Protein AF-S7VTC0-F1 (afdb_monomer_lite)

Sequence (315 aa):
MTTTRKYYESLIDAFIRINKSNVNEPKEYFEAKLEISNLINRILKFDLFPLTFSNDFFDLLESESIKDFDNQKIKLINELHFELIECLWTTRLRFGGELIQYISKIKIALLNLNIKELELFEKNKTEPTHNYFPEVYNFKNNKDKTQRIKEIRAFSKTGPKKEKLIIKKKDYTKLENKIVTDISNYRSYIMEHYPSLSDNFSFCNKKVLAYITEAMSSDIFEFRIHSYMTTNGDNSVKLDHQFYDFYPSYFHNLEEIIDKFAGAHITSLKKEDFSFRNPFSINNIHRELIEIFIQNSSGNGIEEFTTFLLKCKGY

Structure (mmCIF, N/CA/C/O backbone):
data_AF-S7VTC0-F1
#
_entry.id   AF-S7VTC0-F1
#
loop_
_atom_site.group_PDB
_atom_site.id
_atom_site.type_symbol
_atom_site.label_atom_id
_atom_site.label_alt_id
_atom_site.label_comp_id
_atom_site.label_asym_id
_atom_site.label_entity_id
_atom_site.label_seq_id
_atom_site.pdbx_PDB_ins_code
_atom_site.Cartn_x
_atom_site.Cartn_y
_atom_site.Cartn_z
_atom_site.occupancy
_atom_site.B_iso_or_equiv
_atom_site.auth_seq_id
_atom_site.auth_comp_id
_atom_site.auth_asym_id
_atom_site.auth_atom_id
_atom_site.pdbx_PDB_model_num
ATOM 1 N N . MET A 1 1 ? 7.220 11.500 5.732 1.00 70.94 1 MET A N 1
ATOM 2 C CA . MET A 1 1 ? 6.258 10.408 5.996 1.00 70.94 1 MET A CA 1
ATOM 3 C C . MET A 1 1 ? 5.800 9.897 4.644 1.00 70.94 1 MET A C 1
ATOM 5 O O . MET A 1 1 ? 5.555 10.735 3.786 1.00 70.94 1 MET A O 1
ATOM 9 N N . THR A 1 2 ? 5.767 8.583 4.413 1.00 83.50 2 THR A N 1
ATOM 10 C CA . THR A 1 2 ? 5.313 8.027 3.124 1.00 83.50 2 THR A CA 1
ATOM 11 C C . THR A 1 2 ? 3.819 8.275 2.921 1.00 83.50 2 THR A C 1
ATOM 13 O O . THR A 1 2 ? 3.070 8.419 3.893 1.00 83.50 2 THR A O 1
ATOM 16 N N . THR A 1 3 ? 3.382 8.325 1.663 1.00 89.38 3 THR A N 1
ATOM 17 C CA . THR A 1 3 ? 1.971 8.518 1.299 1.00 89.38 3 THR A CA 1
ATOM 18 C C . THR A 1 3 ? 1.097 7.421 1.902 1.00 89.38 3 THR A C 1
ATOM 20 O O . THR A 1 3 ? 0.139 7.723 2.607 1.00 89.38 3 THR A O 1
ATOM 23 N N . THR A 1 4 ? 1.481 6.154 1.747 1.00 88.94 4 THR A N 1
ATOM 24 C CA . THR A 1 4 ? 0.798 5.005 2.364 1.00 88.94 4 THR A CA 1
ATOM 25 C C . THR A 1 4 ? 0.662 5.166 3.880 1.00 88.94 4 THR A C 1
ATOM 27 O O . THR A 1 4 ? -0.426 4.960 4.412 1.00 88.94 4 THR A O 1
ATOM 30 N N . ARG A 1 5 ? 1.720 5.613 4.584 1.00 89.25 5 ARG A N 1
ATOM 31 C CA . ARG A 1 5 ? 1.685 5.799 6.053 1.00 89.25 5 ARG A CA 1
ATOM 32 C C . ARG A 1 5 ? 0.703 6.872 6.448 1.00 89.25 5 ARG A C 1
ATOM 34 O O . ARG A 1 5 ? -0.105 6.646 7.338 1.00 89.25 5 ARG A O 1
ATOM 41 N N . LYS A 1 6 ? 0.741 8.001 5.742 1.00 92.69 6 LYS A N 1
ATOM 42 C CA . LYS A 1 6 ? -0.193 9.104 5.947 1.00 92.69 6 LYS A CA 1
ATOM 43 C C . LYS A 1 6 ? -1.642 8.615 5.871 1.00 92.69 6 LYS A C 1
ATOM 45 O O . LYS A 1 6 ? -2.395 8.830 6.811 1.00 92.69 6 LYS A O 1
ATOM 50 N N . TYR A 1 7 ? -2.015 7.948 4.779 1.00 94.50 7 TYR A N 1
ATOM 51 C CA . TYR A 1 7 ? -3.392 7.490 4.569 1.00 94.50 7 TYR A CA 1
ATOM 52 C C . TYR A 1 7 ? -3.829 6.434 5.579 1.00 94.50 7 TYR A C 1
ATOM 54 O O . TYR A 1 7 ? -4.932 6.513 6.113 1.00 94.50 7 TYR A O 1
ATOM 62 N N . TYR A 1 8 ? -2.955 5.477 5.875 1.00 94.12 8 TYR A N 1
ATOM 63 C CA . TYR A 1 8 ? -3.236 4.435 6.852 1.00 94.12 8 TYR A CA 1
ATOM 64 C C . TYR A 1 8 ? -3.408 4.999 8.272 1.00 94.12 8 TYR A C 1
ATOM 66 O O . TYR A 1 8 ? -4.357 4.651 8.973 1.00 94.12 8 TYR A O 1
ATOM 74 N N . GLU A 1 9 ? -2.543 5.928 8.691 1.00 94.69 9 GLU A N 1
ATOM 75 C CA . GLU A 1 9 ? -2.672 6.598 9.988 1.00 94.69 9 GLU A CA 1
ATOM 76 C C . GLU A 1 9 ? -3.951 7.433 10.081 1.00 94.69 9 GLU A C 1
ATOM 78 O O . GLU A 1 9 ? -4.638 7.355 11.101 1.00 94.69 9 GLU A O 1
ATOM 83 N N . SER A 1 10 ? -4.318 8.150 9.014 1.00 96.75 10 SER A N 1
ATOM 84 C CA . SER A 1 10 ? -5.582 8.892 8.950 1.00 96.75 10 SER A CA 1
ATOM 85 C C . SER A 1 10 ? -6.808 7.975 9.030 1.00 96.75 10 SER A C 1
ATOM 87 O O . SER A 1 10 ? -7.749 8.294 9.756 1.00 96.75 10 SER A O 1
ATOM 89 N N . LEU A 1 11 ? -6.790 6.806 8.374 1.00 96.69 11 LEU A N 1
ATOM 90 C CA . LEU A 1 11 ? -7.863 5.813 8.515 1.00 96.69 11 LEU A CA 1
ATOM 91 C C . LEU A 1 11 ? -7.987 5.316 9.959 1.00 96.69 11 LEU A C 1
ATOM 93 O O . LEU A 1 11 ? -9.099 5.232 10.479 1.00 96.69 11 LEU A O 1
ATOM 97 N N . ILE A 1 12 ? -6.868 5.037 10.638 1.00 96.62 12 ILE A N 1
ATOM 98 C CA . ILE A 1 12 ? -6.896 4.650 12.056 1.00 96.62 12 ILE A CA 1
ATOM 99 C C . ILE A 1 12 ? -7.466 5.781 12.923 1.00 96.62 12 ILE A C 1
ATOM 101 O O . ILE A 1 12 ? -8.231 5.519 13.852 1.00 96.62 12 ILE A O 1
ATOM 105 N N . ASP A 1 13 ? -7.101 7.033 12.661 1.00 97.12 13 ASP A N 1
ATOM 106 C CA . ASP A 1 13 ? -7.582 8.167 13.451 1.00 97.12 13 ASP A CA 1
ATOM 107 C C . ASP A 1 13 ? -9.091 8.400 13.258 1.00 97.12 13 ASP A C 1
ATOM 109 O O . ASP A 1 13 ? -9.810 8.673 14.225 1.00 97.12 13 ASP A O 1
ATOM 113 N N . ALA A 1 14 ? -9.608 8.225 12.040 1.00 96.88 14 ALA A N 1
ATOM 114 C CA . ALA A 1 14 ? -11.046 8.229 11.780 1.00 96.88 14 ALA A CA 1
ATOM 115 C C . ALA A 1 14 ? -11.760 7.024 12.421 1.00 96.88 14 ALA A C 1
ATOM 117 O O . ALA A 1 14 ? -12.794 7.193 13.070 1.00 96.88 14 ALA A O 1
ATOM 118 N N . PHE A 1 15 ? -11.162 5.831 12.362 1.00 97.44 15 PHE A N 1
ATOM 119 C CA . PHE A 1 15 ? -11.655 4.641 13.057 1.00 97.44 15 PHE A CA 1
ATOM 120 C C . PHE A 1 15 ? -11.764 4.866 14.572 1.00 97.44 15 PHE A C 1
ATOM 122 O O . PHE A 1 15 ? -12.790 4.552 15.177 1.00 97.44 15 PHE A O 1
ATOM 129 N N . ILE A 1 16 ? -10.752 5.472 15.203 1.00 97.19 16 ILE A N 1
ATOM 130 C CA . ILE A 1 16 ? -10.781 5.825 16.631 1.00 97.19 16 ILE A CA 1
ATOM 131 C C . ILE A 1 16 ? -11.959 6.749 16.952 1.00 97.19 16 ILE A C 1
ATOM 133 O O . ILE A 1 16 ? -12.617 6.551 17.977 1.00 97.19 16 ILE A O 1
ATOM 137 N N . ARG A 1 17 ? -12.225 7.751 16.106 1.00 96.25 17 ARG A N 1
ATOM 138 C CA . ARG A 1 17 ? -13.344 8.684 16.298 1.00 96.25 17 ARG A CA 1
ATOM 139 C C . ARG A 1 17 ? -14.695 7.992 16.176 1.00 96.25 17 ARG A C 1
ATOM 141 O O . ARG A 1 17 ? -15.509 8.148 17.083 1.00 96.25 17 ARG A O 1
ATOM 148 N N . ILE A 1 18 ? -14.894 7.135 15.168 1.00 95.88 18 ILE A N 1
ATOM 149 C CA . ILE A 1 18 ? -16.118 6.322 15.072 1.00 95.88 18 ILE A CA 1
ATOM 150 C C . ILE A 1 18 ? -16.309 5.492 16.344 1.00 95.88 18 ILE A C 1
ATOM 152 O O . ILE A 1 18 ? -17.382 5.541 16.938 1.00 95.88 18 ILE A O 1
ATOM 156 N N . ASN A 1 19 ? -15.277 4.791 16.820 1.00 95.75 19 ASN A N 1
ATOM 157 C CA . ASN A 1 19 ? -15.386 3.962 18.026 1.00 95.75 19 ASN A CA 1
ATOM 158 C C . ASN A 1 19 ? -15.787 4.769 19.278 1.00 95.75 19 ASN A C 1
ATOM 160 O O . ASN A 1 19 ? -16.539 4.267 20.113 1.00 95.75 19 ASN A O 1
ATOM 164 N N . LYS A 1 20 ? -15.320 6.018 19.404 1.00 95.06 20 LYS A N 1
ATOM 165 C CA . LYS A 1 20 ? -15.656 6.923 20.519 1.00 95.06 20 LYS A CA 1
ATOM 166 C C . LYS A 1 20 ? -17.008 7.620 20.376 1.00 95.06 20 LYS A C 1
ATOM 168 O O . LYS A 1 20 ? -17.541 8.085 21.381 1.00 95.06 20 LYS A O 1
ATOM 173 N N . SER A 1 21 ? -17.532 7.725 19.157 1.00 93.88 21 SER A N 1
ATOM 174 C CA . SER A 1 21 ? -18.798 8.407 18.898 1.00 93.88 21 SER A CA 1
ATOM 175 C C . SER A 1 21 ? -19.956 7.745 19.647 1.00 93.88 21 SER A C 1
ATOM 177 O O . SER A 1 21 ? -19.941 6.541 19.913 1.00 93.88 21 SER A O 1
ATOM 179 N N . ASN A 1 22 ? -20.961 8.534 20.007 1.00 88.38 22 ASN A N 1
ATOM 180 C CA . ASN A 1 22 ? -22.139 8.062 20.721 1.00 88.38 22 ASN A CA 1
ATOM 181 C C . ASN A 1 22 ? -23.398 8.681 20.104 1.00 88.38 22 ASN A C 1
ATOM 183 O O . ASN A 1 22 ? -23.333 9.748 19.497 1.00 88.38 22 ASN A O 1
ATOM 187 N N . VAL A 1 23 ? -24.544 8.023 20.284 1.00 88.75 23 VAL A N 1
ATOM 188 C CA . VAL A 1 23 ? -25.816 8.443 19.672 1.00 88.75 23 VAL A CA 1
ATOM 189 C C . VAL A 1 23 ? -26.265 9.851 20.090 1.00 88.75 23 VAL A C 1
ATOM 191 O O . VAL A 1 23 ? -26.979 10.511 19.341 1.00 88.75 23 VAL A O 1
ATOM 194 N N . ASN A 1 24 ? -25.831 10.332 21.260 1.00 87.19 24 ASN A N 1
ATOM 195 C CA . ASN A 1 24 ? -26.180 11.666 21.756 1.00 87.19 24 ASN A CA 1
ATOM 196 C C . ASN A 1 24 ? -25.330 12.771 21.103 1.00 87.19 24 ASN A C 1
ATOM 198 O O . ASN A 1 24 ? -25.723 13.934 21.119 1.00 87.19 24 ASN A O 1
ATOM 202 N N . GLU A 1 25 ? -24.193 12.413 20.501 1.00 85.50 25 GLU A N 1
ATOM 203 C CA . GLU A 1 25 ? -23.264 13.315 19.813 1.00 85.50 25 GLU A CA 1
ATOM 204 C C . GLU A 1 25 ? -22.965 12.797 18.389 1.00 85.50 25 GLU A C 1
ATOM 206 O O . GLU A 1 25 ? -21.821 12.469 18.055 1.00 85.50 25 GLU A O 1
ATOM 211 N N . PRO A 1 26 ? -23.980 12.725 17.504 1.00 87.50 26 PRO A N 1
ATOM 212 C CA . PRO A 1 26 ? -23.848 12.082 16.196 1.00 87.50 26 PRO A CA 1
ATOM 213 C C . PRO A 1 26 ? -22.971 12.874 15.215 1.00 87.50 26 PRO A C 1
ATOM 215 O O . PRO A 1 26 ? -22.547 12.335 14.197 1.00 87.50 26 PRO A O 1
ATOM 218 N N . LYS A 1 27 ? -22.675 14.146 15.508 1.00 91.56 27 LYS A N 1
ATOM 219 C CA . LYS A 1 27 ? -21.840 15.002 14.657 1.00 91.56 27 LYS A CA 1
ATOM 220 C C . LYS A 1 27 ? -20.466 14.375 14.392 1.00 91.56 27 LYS A C 1
ATOM 222 O O . LYS A 1 27 ? -20.073 14.258 13.238 1.00 91.56 27 LYS A O 1
ATOM 227 N N . GLU A 1 28 ? -19.788 13.914 15.442 1.00 91.31 28 GLU A N 1
ATOM 228 C CA . GLU A 1 28 ? -18.464 13.283 15.337 1.00 91.31 28 GLU A CA 1
ATOM 229 C C . GLU A 1 28 ? -18.512 12.006 14.480 1.00 91.31 28 GLU A C 1
ATOM 231 O O . GLU A 1 28 ? -17.600 11.729 13.704 1.00 91.31 28 GLU A O 1
ATOM 236 N N . TYR A 1 29 ? -19.602 11.237 14.587 1.00 94.50 29 TYR A N 1
ATOM 237 C CA . TYR A 1 29 ? -19.822 10.036 13.781 1.00 94.50 29 TYR A CA 1
ATOM 238 C C . TYR A 1 29 ? -19.920 10.373 12.288 1.00 94.50 29 TYR A C 1
ATOM 240 O O . TYR A 1 29 ? -19.230 9.758 11.476 1.00 94.50 29 TYR A O 1
ATOM 248 N N . PHE A 1 30 ? -20.723 11.375 11.920 1.00 94.88 30 PHE A N 1
ATOM 249 C CA . PHE A 1 30 ? -20.873 11.790 10.523 1.00 94.88 30 PHE A CA 1
ATOM 250 C C . PHE A 1 30 ? -19.611 12.441 9.951 1.00 94.88 30 PHE A C 1
ATOM 252 O O . PHE A 1 30 ? -19.239 12.146 8.816 1.00 94.88 30 PHE A O 1
ATOM 259 N N . GLU A 1 31 ? -18.911 13.270 10.730 1.00 95.12 31 GLU A N 1
ATOM 260 C CA . GLU A 1 31 ? -17.634 13.860 10.309 1.00 95.12 31 GLU A CA 1
ATOM 261 C C . GLU A 1 31 ? -16.576 12.776 10.058 1.00 95.12 31 GLU A C 1
ATOM 263 O O . GLU A 1 31 ? -15.898 12.798 9.029 1.00 95.12 31 GLU A O 1
ATOM 268 N N . ALA A 1 32 ? -16.481 11.777 10.942 1.00 95.69 32 ALA A N 1
ATOM 269 C CA . ALA A 1 32 ? -15.572 10.652 10.751 1.00 95.69 32 ALA A CA 1
ATOM 270 C C . ALA A 1 32 ? -15.949 9.796 9.528 1.00 95.69 32 ALA A C 1
ATOM 272 O O . ALA A 1 32 ? -15.057 9.391 8.781 1.00 95.69 32 ALA A O 1
ATOM 273 N N . LYS A 1 33 ? -17.245 9.558 9.273 1.00 96.62 33 LYS A N 1
ATOM 274 C CA . LYS A 1 33 ? -17.720 8.853 8.066 1.00 96.62 33 LYS A CA 1
ATOM 275 C C . LYS A 1 33 ? -17.336 9.576 6.780 1.00 96.62 33 LYS A C 1
ATOM 277 O O . LYS A 1 33 ? -16.807 8.949 5.864 1.00 96.62 33 LYS A O 1
ATOM 282 N N . LEU A 1 34 ? -17.558 10.890 6.724 1.00 95.62 34 LEU A N 1
ATOM 283 C CA . LEU A 1 34 ? -17.183 11.707 5.571 1.00 95.62 34 LEU A CA 1
ATOM 284 C C . LEU A 1 34 ? -15.673 11.645 5.321 1.00 95.62 34 LEU A C 1
ATOM 286 O O . LEU A 1 34 ? -15.227 11.518 4.181 1.00 95.62 34 LEU A O 1
ATOM 290 N N . GLU A 1 35 ? -14.871 11.706 6.383 1.00 97.00 35 GLU A N 1
ATOM 291 C CA . GLU A 1 35 ? -13.424 11.584 6.257 1.00 97.00 3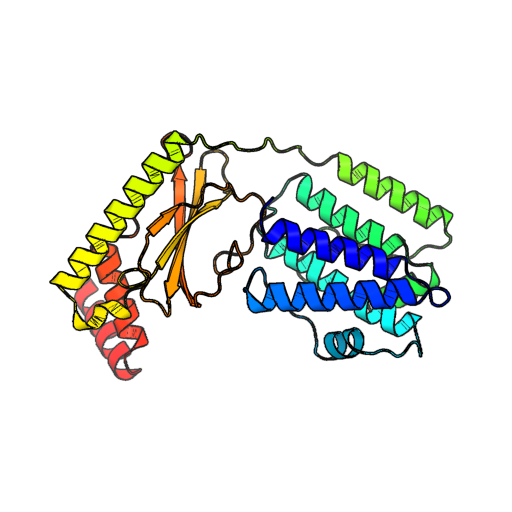5 GLU A CA 1
ATOM 292 C C . GLU A 1 35 ? -12.998 10.202 5.751 1.00 97.00 35 GLU A C 1
ATOM 294 O O . GLU A 1 35 ? -12.175 10.123 4.842 1.00 97.00 35 GLU A O 1
ATOM 299 N N . ILE A 1 36 ? -13.593 9.125 6.270 1.00 97.38 36 ILE A N 1
ATOM 300 C CA . ILE A 1 36 ? -13.342 7.757 5.794 1.00 97.38 36 ILE A CA 1
ATOM 301 C C . ILE A 1 36 ? -13.691 7.627 4.313 1.00 97.38 36 ILE A C 1
ATOM 303 O O . ILE A 1 36 ? -12.882 7.094 3.558 1.00 97.38 36 ILE A O 1
ATOM 307 N N . SER A 1 37 ? -14.829 8.175 3.878 1.00 96.81 37 SER A N 1
ATOM 308 C CA . SER A 1 37 ? -15.224 8.191 2.463 1.00 96.81 37 SER A CA 1
ATOM 309 C C . SER A 1 37 ? -14.166 8.866 1.597 1.00 96.81 37 SER A C 1
ATOM 311 O O . SER A 1 37 ? -13.660 8.282 0.638 1.00 96.81 37 SER A O 1
ATOM 313 N N . ASN A 1 38 ? -13.735 10.064 1.990 1.00 96.50 38 ASN A N 1
ATOM 314 C CA . ASN A 1 38 ? -12.708 10.807 1.267 1.00 96.50 38 ASN A CA 1
ATOM 315 C C . ASN A 1 38 ? -11.360 10.070 1.231 1.00 96.50 38 ASN A C 1
ATOM 317 O O . ASN A 1 38 ? -10.687 10.072 0.197 1.00 96.50 38 ASN A O 1
ATOM 321 N N . LEU A 1 39 ? -10.958 9.441 2.338 1.00 97.38 39 LEU A N 1
ATOM 322 C CA . LEU A 1 39 ? -9.717 8.671 2.423 1.00 97.38 39 LEU A CA 1
ATOM 323 C C . LEU A 1 39 ? -9.771 7.434 1.524 1.00 97.38 39 LEU A C 1
ATOM 325 O O . LEU A 1 39 ? -8.876 7.264 0.699 1.00 97.38 39 LEU A O 1
ATOM 329 N N . ILE A 1 40 ? -10.820 6.613 1.635 1.00 96.69 40 ILE A N 1
ATOM 330 C CA . ILE A 1 40 ? -10.996 5.390 0.838 1.00 96.69 40 ILE A CA 1
ATOM 331 C C . ILE A 1 40 ? -11.041 5.728 -0.650 1.00 96.69 40 ILE A C 1
ATOM 333 O O . ILE A 1 40 ? -10.304 5.131 -1.431 1.00 96.69 40 ILE A O 1
ATOM 337 N N . ASN A 1 41 ? -11.809 6.748 -1.041 1.00 95.38 41 ASN A N 1
ATOM 338 C CA . ASN A 1 41 ? -11.893 7.179 -2.434 1.00 95.38 41 ASN A CA 1
ATOM 339 C C . ASN A 1 41 ? -10.526 7.576 -2.998 1.00 95.38 41 ASN A C 1
ATOM 341 O O . ASN A 1 41 ? -10.212 7.250 -4.141 1.00 95.38 41 ASN A O 1
ATOM 345 N N . ARG A 1 42 ? -9.680 8.251 -2.209 1.00 96.25 42 ARG A N 1
ATOM 346 C CA . ARG A 1 42 ? -8.315 8.589 -2.640 1.00 96.25 42 ARG A CA 1
ATOM 347 C C . ARG A 1 42 ? -7.405 7.365 -2.691 1.00 96.25 42 ARG A C 1
ATOM 349 O O . ARG A 1 42 ? -6.660 7.236 -3.658 1.00 96.25 42 ARG A O 1
ATOM 356 N N . ILE A 1 43 ? -7.479 6.470 -1.705 1.00 94.94 43 ILE A N 1
ATOM 357 C CA . ILE A 1 43 ? -6.689 5.229 -1.680 1.00 94.94 43 ILE A CA 1
ATOM 358 C C . ILE A 1 43 ? -6.995 4.370 -2.907 1.00 94.94 43 ILE A C 1
ATOM 360 O O . ILE A 1 43 ? -6.062 3.958 -3.591 1.00 94.94 43 ILE A O 1
ATOM 364 N N . LEU A 1 44 ? -8.279 4.168 -3.216 1.00 93.31 44 LEU A N 1
ATOM 365 C CA . LEU A 1 44 ? -8.729 3.394 -4.372 1.00 93.31 44 LEU A CA 1
ATOM 366 C C . LEU A 1 44 ? -8.376 4.085 -5.691 1.00 93.31 44 LEU A C 1
ATOM 368 O O . LEU A 1 44 ? -7.846 3.448 -6.597 1.00 93.31 44 LEU A O 1
ATOM 372 N N . LYS A 1 45 ? -8.611 5.401 -5.797 1.00 93.56 45 LYS A N 1
ATOM 373 C CA . LYS A 1 45 ? -8.309 6.175 -7.011 1.00 93.56 45 LYS A CA 1
ATOM 374 C C . LYS A 1 45 ? -6.840 6.082 -7.419 1.00 93.56 45 LYS A C 1
ATOM 376 O O . LYS A 1 45 ? -6.547 6.050 -8.611 1.00 93.56 45 LYS A O 1
ATOM 381 N N . PHE A 1 46 ? -5.936 6.108 -6.445 1.00 93.62 46 PHE A N 1
ATOM 382 C CA . PHE A 1 46 ? -4.496 6.091 -6.685 1.00 93.62 46 PHE A CA 1
ATOM 383 C C . PHE A 1 46 ? -3.861 4.716 -6.472 1.00 93.62 46 PHE A C 1
ATOM 385 O O . PHE A 1 46 ? -2.641 4.623 -6.547 1.00 93.62 46 PHE A O 1
ATOM 392 N N . ASP A 1 47 ? -4.652 3.671 -6.215 1.00 91.38 47 ASP A N 1
ATOM 393 C CA . ASP A 1 47 ? -4.175 2.313 -5.930 1.00 91.38 47 ASP A CA 1
ATOM 394 C C . ASP A 1 47 ? -3.024 2.287 -4.903 1.00 91.38 47 ASP A C 1
ATOM 396 O O . ASP A 1 47 ? -1.931 1.781 -5.159 1.00 91.38 47 ASP A O 1
ATOM 400 N N . LEU A 1 48 ? -3.233 2.928 -3.745 1.00 91.06 48 LEU A N 1
ATOM 401 C CA . LEU A 1 48 ? -2.179 3.091 -2.731 1.00 91.06 48 LEU A CA 1
ATOM 402 C C . LEU A 1 48 ? -1.977 1.845 -1.863 1.00 91.06 48 LEU A C 1
ATOM 404 O O . LEU A 1 48 ? -0.891 1.659 -1.321 1.00 91.06 48 LEU A O 1
ATOM 408 N N . PHE A 1 49 ? -3.027 1.051 -1.655 1.00 89.94 49 PHE A N 1
ATOM 409 C CA . PHE A 1 49 ? -3.023 -0.261 -1.001 1.00 89.94 49 PHE A CA 1
ATOM 410 C C . PHE A 1 49 ? -4.401 -0.916 -1.186 1.00 89.94 49 PHE A C 1
ATOM 412 O O . PHE A 1 49 ? -5.386 -0.198 -1.382 1.00 89.94 49 PHE A O 1
ATOM 419 N N . PRO A 1 50 ? -4.486 -2.258 -1.143 1.00 88.38 50 PRO A N 1
ATOM 420 C CA . PRO A 1 50 ? -5.734 -2.954 -1.416 1.00 88.38 50 PRO A CA 1
ATOM 421 C C . PRO A 1 50 ? -6.738 -2.728 -0.283 1.00 88.38 50 PRO A C 1
ATOM 423 O O . PRO A 1 50 ? -6.368 -2.730 0.891 1.00 88.38 50 PRO A O 1
ATOM 426 N N . LEU A 1 51 ? -8.000 -2.545 -0.669 1.00 91.38 51 LEU A N 1
ATOM 427 C CA . LEU A 1 51 ? -9.155 -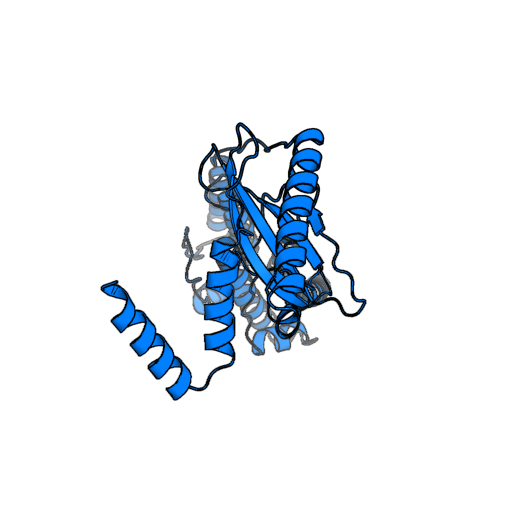2.436 0.217 1.00 91.38 51 LEU A CA 1
ATOM 428 C C . LEU A 1 51 ? -10.309 -3.242 -0.387 1.00 91.38 51 LEU A C 1
ATOM 430 O O . LEU A 1 51 ? -10.554 -3.141 -1.591 1.00 91.38 51 LEU A O 1
ATOM 434 N N . THR A 1 52 ? -11.011 -4.023 0.431 1.00 90.88 52 THR A N 1
ATOM 435 C CA . THR A 1 52 ? -12.058 -4.968 -0.008 1.00 90.88 52 THR A CA 1
ATOM 436 C C . THR A 1 52 ? -13.401 -4.783 0.710 1.00 90.88 52 THR A C 1
ATOM 438 O O . THR A 1 52 ? -14.090 -5.752 1.023 1.00 90.88 52 THR A O 1
ATOM 441 N N . PHE A 1 53 ? -13.803 -3.527 0.924 1.00 93.62 53 PHE A N 1
ATOM 442 C CA . PHE A 1 53 ? -15.096 -3.175 1.522 1.00 93.62 53 PHE A CA 1
ATOM 443 C C . PHE A 1 53 ? -16.296 -3.691 0.717 1.00 93.62 53 PHE A C 1
ATOM 445 O O . PHE A 1 53 ? -16.275 -3.716 -0.518 1.00 93.62 53 PHE A O 1
ATOM 452 N N . SER A 1 54 ? -17.367 -4.051 1.424 1.00 94.25 54 SER A N 1
ATOM 453 C CA . SER A 1 54 ? -18.636 -4.457 0.819 1.00 94.25 54 SER A CA 1
ATOM 454 C C . SER A 1 54 ? -19.438 -3.259 0.282 1.00 94.25 54 SER A C 1
ATOM 456 O O . SER A 1 54 ? -19.203 -2.111 0.656 1.00 94.25 54 SER A O 1
ATOM 458 N N . ASN A 1 55 ? -20.438 -3.507 -0.571 1.00 93.94 55 ASN A N 1
ATOM 459 C CA . ASN A 1 55 ? -21.368 -2.446 -0.989 1.00 93.94 55 ASN A CA 1
ATOM 460 C C . ASN A 1 55 ? -22.166 -1.893 0.205 1.00 93.94 55 ASN A C 1
ATOM 462 O O . ASN A 1 55 ? -22.322 -0.681 0.324 1.00 93.94 55 ASN A O 1
ATOM 466 N N . ASP A 1 56 ? -22.581 -2.766 1.130 1.00 93.31 56 ASP A N 1
ATOM 467 C CA . ASP A 1 56 ? -23.295 -2.378 2.352 1.00 93.31 56 ASP A CA 1
ATOM 468 C C . ASP A 1 56 ? -22.473 -1.394 3.202 1.00 93.31 56 ASP A C 1
ATOM 470 O O . ASP A 1 56 ? -23.033 -0.513 3.858 1.00 93.31 56 ASP A O 1
ATOM 474 N N . PHE A 1 57 ? -21.141 -1.514 3.192 1.00 95.19 57 PHE A N 1
ATOM 475 C CA . PHE A 1 57 ? -20.256 -0.563 3.856 1.00 95.19 57 PHE A CA 1
ATOM 476 C C . PHE A 1 57 ? -20.349 0.833 3.245 1.00 95.19 57 PHE A C 1
ATOM 478 O O . PHE A 1 57 ? -20.486 1.807 3.987 1.00 95.19 57 PHE A O 1
ATOM 485 N N . PHE A 1 58 ? -20.298 0.940 1.916 1.00 95.12 58 PHE A N 1
ATOM 486 C CA . PHE A 1 58 ? -20.421 2.224 1.223 1.00 95.12 58 PHE A CA 1
ATOM 487 C C . PHE A 1 58 ? -21.804 2.847 1.444 1.00 95.12 58 PHE A C 1
ATOM 489 O O . PHE A 1 58 ? -21.884 4.024 1.799 1.00 95.12 58 PHE A O 1
ATOM 496 N N . ASP A 1 59 ? -22.871 2.048 1.382 1.00 94.44 59 ASP A N 1
ATOM 497 C CA . ASP A 1 59 ? -24.234 2.504 1.677 1.00 94.44 59 ASP A CA 1
ATOM 498 C C . ASP A 1 59 ? -24.346 3.055 3.110 1.00 94.44 59 ASP A C 1
ATOM 500 O O . ASP A 1 59 ? -24.931 4.115 3.363 1.00 94.44 59 ASP A O 1
ATOM 504 N N . LEU A 1 60 ? -23.741 2.362 4.082 1.00 94.19 60 LEU A N 1
ATOM 505 C CA . LEU A 1 60 ? -23.682 2.830 5.464 1.00 94.19 60 LEU A CA 1
ATOM 506 C C . LEU A 1 60 ? -22.856 4.104 5.602 1.00 94.19 60 LEU A C 1
ATOM 508 O O . LEU A 1 60 ? -23.218 4.960 6.408 1.00 94.19 60 LEU A O 1
ATOM 512 N N . LEU A 1 61 ? -21.766 4.242 4.852 1.00 94.25 61 LEU A N 1
ATOM 513 C CA . LEU A 1 61 ? -20.878 5.400 4.881 1.00 94.25 61 LEU A CA 1
ATOM 514 C C . LEU A 1 61 ? -21.575 6.673 4.379 1.00 94.25 61 LEU A C 1
ATOM 516 O O . LEU A 1 61 ? -21.380 7.740 4.960 1.00 94.25 61 LEU A O 1
ATOM 520 N N . GLU A 1 62 ? -22.420 6.546 3.359 1.00 92.62 62 GLU A N 1
ATOM 521 C CA . GLU A 1 62 ? -23.169 7.650 2.746 1.00 92.62 62 GLU A CA 1
ATOM 522 C C . GLU A 1 62 ? -24.488 7.964 3.467 1.00 92.62 62 GLU A C 1
ATOM 524 O O . GLU A 1 62 ? -24.996 9.080 3.384 1.00 92.62 62 GLU A O 1
ATOM 529 N N . SER A 1 63 ? -25.038 7.009 4.224 1.00 91.56 63 SER A N 1
ATOM 530 C CA . SER A 1 63 ? -26.295 7.193 4.955 1.00 91.56 63 SER A CA 1
ATOM 531 C C . SER A 1 63 ? -26.242 8.350 5.963 1.00 91.56 63 SER A C 1
ATOM 533 O O . SER A 1 63 ? -25.395 8.391 6.856 1.00 91.56 63 SER A O 1
ATOM 535 N N . GLU A 1 64 ? -27.223 9.247 5.913 1.00 90.25 64 GLU A N 1
ATOM 536 C CA . GLU A 1 64 ? -27.420 10.308 6.916 1.00 90.25 64 GLU A CA 1
ATOM 537 C C . GLU A 1 64 ? -28.332 9.866 8.078 1.00 90.25 64 GLU A C 1
ATOM 539 O O . GLU A 1 64 ? -28.647 10.636 8.987 1.00 90.25 64 GLU A O 1
ATOM 544 N N . SER A 1 65 ? -28.796 8.612 8.069 1.00 88.62 65 SER A N 1
ATOM 545 C CA . SER A 1 65 ? -29.725 8.112 9.079 1.00 88.62 65 SER A CA 1
ATOM 546 C C . SER A 1 65 ? -29.020 7.751 10.386 1.00 88.62 65 SER A C 1
ATOM 548 O O . SER A 1 65 ? -28.024 7.041 10.379 1.00 88.62 65 SER A O 1
ATOM 550 N N . ILE A 1 66 ? -29.609 8.139 11.521 1.00 86.12 66 ILE A N 1
ATOM 551 C CA . ILE A 1 66 ? -29.210 7.675 12.866 1.00 86.12 66 ILE A CA 1
ATOM 552 C C . ILE A 1 66 ? -30.110 6.554 13.411 1.00 86.12 66 ILE A C 1
ATOM 554 O O . ILE A 1 66 ? -30.029 6.199 14.588 1.00 86.12 66 ILE A O 1
ATOM 558 N N . LYS A 1 67 ? -31.022 6.016 12.590 1.00 87.12 67 LYS A N 1
ATOM 559 C CA . LYS A 1 67 ? -31.880 4.903 13.012 1.00 87.12 67 LYS A CA 1
ATOM 560 C C . LYS A 1 67 ? -31.012 3.673 13.255 1.00 87.12 67 LYS A C 1
ATOM 562 O O . LYS A 1 67 ? -30.277 3.275 12.361 1.00 87.12 67 LYS A O 1
ATOM 567 N N . ASP A 1 68 ? -31.144 3.057 14.427 1.00 89.69 68 ASP A N 1
ATOM 568 C CA . ASP A 1 68 ? -30.355 1.876 14.798 1.00 89.69 68 ASP A CA 1
ATOM 569 C C . ASP A 1 68 ? -28.834 2.151 14.834 1.00 89.69 68 ASP A C 1
ATOM 571 O O . ASP A 1 68 ? -28.017 1.399 14.301 1.00 89.69 68 ASP A O 1
ATOM 575 N N . PHE A 1 69 ? -28.473 3.290 15.444 1.00 92.19 69 PHE A N 1
ATOM 576 C CA . PHE A 1 69 ? -27.107 3.817 15.518 1.00 92.19 69 PHE A CA 1
ATOM 577 C C . PHE A 1 69 ? -26.073 2.762 15.928 1.00 92.19 69 PHE A C 1
ATOM 579 O O . PHE A 1 69 ? -25.069 2.611 15.238 1.00 92.19 69 PHE A O 1
ATOM 586 N N . ASP A 1 70 ? -26.328 2.012 17.004 1.00 92.06 70 ASP A N 1
ATOM 587 C CA . ASP A 1 70 ? -25.376 1.023 17.521 1.00 92.06 70 ASP A CA 1
ATOM 588 C C . ASP A 1 70 ? -25.085 -0.068 16.476 1.00 92.06 70 ASP A C 1
ATOM 590 O O . ASP A 1 70 ? -23.923 -0.369 16.208 1.00 92.06 70 ASP A O 1
ATOM 594 N N . ASN A 1 71 ? -26.109 -0.613 15.808 1.00 93.00 71 ASN A N 1
ATOM 595 C CA . ASN A 1 71 ? -25.906 -1.627 14.769 1.00 93.00 71 ASN A CA 1
ATOM 596 C C . ASN A 1 71 ? -25.174 -1.064 13.546 1.00 93.00 71 ASN A C 1
ATOM 598 O O . ASN A 1 71 ? -24.266 -1.718 13.032 1.00 93.00 71 ASN A O 1
ATOM 602 N N . GLN A 1 72 ? -25.535 0.136 13.080 1.00 93.88 72 GLN A N 1
ATOM 603 C CA . GLN A 1 72 ? -24.844 0.769 11.952 1.00 93.88 72 GLN A CA 1
ATOM 604 C C . GLN A 1 72 ? -23.369 1.033 12.269 1.00 93.88 72 GLN A C 1
ATOM 606 O O . GLN A 1 72 ? -22.485 0.683 11.484 1.00 93.88 72 GLN A O 1
ATOM 611 N N . LYS A 1 73 ? -23.105 1.595 13.453 1.00 94.94 73 LYS A N 1
ATOM 612 C CA . LYS A 1 73 ? -21.762 1.859 13.960 1.00 94.94 73 LYS A CA 1
ATOM 613 C C . LYS A 1 73 ? -20.947 0.571 14.031 1.00 94.94 73 LYS A C 1
ATOM 615 O O . LYS A 1 73 ? -19.823 0.548 13.535 1.00 94.94 73 LYS A O 1
ATOM 620 N N . ILE A 1 74 ? -21.497 -0.507 14.597 1.00 95.75 74 ILE A N 1
ATOM 621 C CA . ILE A 1 74 ? -20.783 -1.786 14.697 1.00 95.75 74 ILE A CA 1
ATOM 622 C C . ILE A 1 74 ? -20.501 -2.401 13.322 1.00 95.75 74 ILE A C 1
ATOM 624 O O . ILE A 1 74 ? -19.400 -2.909 13.125 1.00 95.75 74 ILE A O 1
ATOM 628 N N . LYS A 1 75 ? -21.426 -2.322 12.356 1.00 94.69 75 LYS A N 1
ATOM 629 C CA . LYS A 1 75 ? -21.175 -2.802 10.985 1.00 94.69 75 LYS A CA 1
ATOM 630 C C . LYS A 1 75 ? -20.007 -2.065 10.324 1.00 94.69 75 LYS A C 1
ATOM 632 O O . LYS A 1 75 ? -19.088 -2.715 9.834 1.00 94.69 75 LYS A O 1
ATOM 637 N N . LEU A 1 76 ? -19.995 -0.730 10.393 1.00 95.19 76 LEU A N 1
ATOM 638 C CA . LEU A 1 76 ? -18.885 0.083 9.877 1.00 95.19 76 LEU A CA 1
ATOM 639 C C . LEU A 1 76 ? -17.559 -0.248 10.575 1.00 95.19 76 LEU A C 1
ATOM 641 O O . LEU A 1 76 ? -16.535 -0.418 9.918 1.00 95.19 76 LEU A O 1
ATOM 645 N N . ILE A 1 77 ? -17.572 -0.351 11.908 1.00 95.62 77 ILE A N 1
ATOM 646 C CA . ILE A 1 77 ? -16.382 -0.687 12.700 1.00 95.62 77 ILE A CA 1
ATOM 647 C C . ILE A 1 77 ? -15.848 -2.070 12.335 1.00 95.62 77 ILE A C 1
ATOM 649 O O . ILE A 1 77 ? -14.635 -2.234 12.286 1.00 95.62 77 ILE A O 1
ATOM 653 N N . ASN A 1 78 ? -16.717 -3.051 12.092 1.00 94.94 78 ASN A N 1
ATOM 654 C CA . ASN A 1 78 ? -16.302 -4.409 11.762 1.00 94.94 78 ASN A CA 1
ATOM 655 C C . ASN A 1 78 ? -15.521 -4.465 10.444 1.00 94.94 78 ASN A C 1
ATOM 657 O O . ASN A 1 78 ? -14.406 -4.983 10.420 1.00 94.94 78 ASN A O 1
ATOM 661 N N . GLU A 1 79 ? -16.052 -3.867 9.377 1.00 95.12 79 GLU A N 1
ATOM 662 C CA . GLU A 1 79 ? -15.347 -3.844 8.090 1.00 95.12 79 GLU A CA 1
ATOM 663 C C . GLU A 1 79 ? -14.078 -2.985 8.142 1.00 95.12 79 GLU A C 1
ATOM 665 O O . GLU A 1 79 ? -13.033 -3.408 7.656 1.00 95.12 79 GLU A O 1
ATOM 670 N N . LEU A 1 80 ? -14.102 -1.830 8.821 1.00 95.81 80 LEU A N 1
ATOM 671 C CA . LEU A 1 80 ? -12.884 -1.035 9.027 1.00 95.81 80 LEU A CA 1
ATOM 672 C C . LEU A 1 80 ? -11.827 -1.798 9.821 1.00 95.81 80 LEU A C 1
ATOM 674 O O . LEU A 1 80 ? -10.648 -1.733 9.491 1.00 95.81 80 LEU A O 1
ATOM 678 N N . HIS A 1 81 ? -12.225 -2.507 10.877 1.00 94.75 81 HIS A N 1
ATOM 679 C CA . HIS A 1 81 ? -11.311 -3.329 11.659 1.00 94.75 81 HIS A CA 1
ATOM 680 C C . HIS A 1 81 ? -10.677 -4.417 10.789 1.00 94.75 81 HIS A C 1
ATOM 682 O O . HIS A 1 81 ? -9.457 -4.580 10.830 1.00 94.75 81 HIS A O 1
ATOM 688 N N . PHE A 1 82 ? -11.487 -5.115 9.990 1.00 93.38 82 PHE A N 1
ATOM 689 C CA . PHE A 1 82 ? -11.011 -6.121 9.047 1.00 93.38 82 PHE A CA 1
ATOM 690 C C . PHE A 1 82 ? -9.964 -5.536 8.093 1.00 93.38 82 PHE A C 1
ATOM 692 O O . PHE A 1 82 ? -8.824 -5.998 8.076 1.00 93.38 82 PHE A O 1
ATOM 699 N N . GLU A 1 83 ? -10.307 -4.459 7.386 1.00 93.44 83 GLU A N 1
ATOM 700 C CA . GLU A 1 83 ? -9.432 -3.835 6.389 1.00 93.44 83 GLU A CA 1
ATOM 701 C C . GLU A 1 83 ? -8.163 -3.236 7.003 1.00 93.44 83 GLU A C 1
ATOM 703 O O . GLU A 1 83 ? -7.082 -3.347 6.430 1.00 93.44 83 GLU A O 1
ATOM 708 N N . LEU A 1 84 ? -8.244 -2.638 8.196 1.00 93.50 84 LEU A N 1
ATOM 709 C CA . LEU A 1 84 ? -7.063 -2.116 8.886 1.00 93.50 84 LEU A CA 1
ATOM 710 C C . LEU A 1 84 ? -6.080 -3.237 9.247 1.00 93.50 84 LEU A C 1
ATOM 712 O O . LEU A 1 84 ? -4.871 -3.057 9.098 1.00 93.50 84 LEU A O 1
ATOM 716 N N . ILE A 1 85 ? -6.571 -4.396 9.694 1.00 91.12 85 ILE A N 1
ATOM 717 C CA . ILE A 1 85 ? -5.713 -5.543 10.017 1.00 91.12 85 ILE A CA 1
ATOM 718 C C . ILE A 1 85 ? -5.164 -6.204 8.745 1.00 91.12 85 ILE A C 1
ATOM 720 O O . ILE A 1 85 ? -3.962 -6.466 8.683 1.00 91.12 85 ILE A O 1
ATOM 724 N N . GLU A 1 86 ? -5.985 -6.420 7.716 1.00 89.00 86 GLU A N 1
ATOM 725 C CA . GLU A 1 86 ? -5.525 -6.978 6.435 1.00 89.00 86 GLU A CA 1
ATOM 726 C C . GLU A 1 86 ? -4.527 -6.052 5.725 1.00 89.00 86 GLU A C 1
ATOM 728 O O . GLU A 1 86 ? -3.539 -6.509 5.142 1.00 89.00 86 GLU A O 1
ATOM 733 N N . CYS A 1 87 ? -4.707 -4.734 5.829 1.00 89.19 87 CYS A N 1
ATOM 734 C CA . CYS A 1 87 ? -3.763 -3.763 5.292 1.00 89.19 87 CYS A CA 1
ATOM 735 C C . CYS A 1 87 ? -2.374 -3.916 5.928 1.00 89.19 87 CYS A C 1
ATOM 737 O O . CYS A 1 87 ? -1.377 -3.906 5.208 1.00 89.19 87 CYS A O 1
ATOM 739 N N . LEU A 1 88 ? -2.263 -4.156 7.242 1.00 87.62 88 LEU A N 1
ATOM 740 C CA . LEU A 1 88 ? -0.964 -4.415 7.893 1.00 87.62 88 LEU A CA 1
ATOM 741 C C . LEU A 1 88 ? -0.228 -5.628 7.318 1.00 87.62 88 LEU A C 1
ATOM 743 O O . LEU A 1 88 ? 1.000 -5.681 7.383 1.00 87.62 88 LEU A O 1
ATOM 747 N N . TRP A 1 89 ? -0.966 -6.593 6.773 1.00 79.50 89 TRP A N 1
ATOM 748 C CA . TRP A 1 89 ? -0.398 -7.773 6.137 1.00 79.50 89 TRP A CA 1
ATOM 749 C C . TRP A 1 89 ? 0.037 -7.526 4.690 1.00 79.50 89 TRP A C 1
ATOM 751 O O . TRP A 1 89 ? 1.117 -7.951 4.269 1.00 79.50 89 TRP A O 1
ATOM 761 N N . THR A 1 90 ? -0.800 -6.835 3.917 1.00 76.62 90 THR A N 1
ATOM 762 C CA . THR A 1 90 ? -0.531 -6.531 2.502 1.00 76.62 90 THR A CA 1
ATOM 763 C C . THR A 1 90 ? 0.502 -5.416 2.328 1.00 76.62 90 THR A C 1
ATOM 765 O O . THR A 1 90 ? 1.169 -5.327 1.292 1.00 76.62 90 THR A O 1
ATOM 768 N N . THR A 1 91 ? 0.693 -4.600 3.359 1.00 78.31 91 THR A N 1
ATOM 769 C CA . THR A 1 91 ? 1.768 -3.616 3.462 1.00 78.31 91 THR A CA 1
ATOM 770 C C . THR A 1 91 ? 3.023 -4.218 4.082 1.00 78.31 91 THR A C 1
ATOM 772 O O . THR A 1 91 ? 3.032 -5.246 4.757 1.00 78.31 91 THR A O 1
ATOM 775 N N . ARG A 1 92 ? 4.158 -3.575 3.834 1.00 72.75 92 ARG A N 1
ATOM 776 C CA . ARG A 1 92 ? 5.470 -4.085 4.232 1.00 72.75 92 ARG A CA 1
ATOM 777 C C . ARG A 1 92 ? 5.938 -3.530 5.577 1.00 72.75 92 ARG A C 1
ATOM 779 O O . ARG A 1 92 ? 7.115 -3.238 5.741 1.00 72.75 92 ARG A O 1
ATOM 786 N N . LEU A 1 93 ? 5.046 -3.489 6.575 1.00 69.31 93 LEU A N 1
ATOM 787 C CA . LEU A 1 93 ? 5.416 -3.391 8.001 1.00 69.31 93 LEU A CA 1
ATOM 788 C C . LEU A 1 93 ? 5.971 -4.738 8.478 1.00 69.31 93 LEU A C 1
ATOM 790 O O . LEU A 1 93 ? 5.365 -5.452 9.276 1.00 69.31 93 LEU A O 1
ATOM 794 N N . ARG A 1 94 ? 7.117 -5.158 7.941 1.00 57.69 94 ARG A N 1
ATOM 795 C CA . ARG A 1 94 ? 7.631 -6.500 8.226 1.00 57.69 94 ARG A CA 1
ATOM 796 C C . ARG A 1 94 ? 8.356 -6.528 9.566 1.00 57.69 94 ARG A C 1
ATOM 798 O O . ARG A 1 94 ? 9.482 -6.056 9.676 1.00 57.69 94 ARG A O 1
ATOM 805 N N . PHE A 1 95 ? 7.661 -7.103 10.552 1.00 52.59 95 PHE A N 1
ATOM 806 C CA . PHE A 1 95 ? 8.137 -7.566 11.859 1.00 52.59 95 PHE A CA 1
ATOM 807 C C . PHE A 1 95 ? 9.100 -6.604 12.569 1.00 52.59 95 PHE A C 1
ATOM 809 O O . PHE A 1 95 ? 10.322 -6.698 12.484 1.00 52.59 95 PHE A O 1
ATOM 816 N N . GLY A 1 96 ? 8.509 -5.690 13.335 1.00 60.75 96 GLY A N 1
ATOM 817 C CA . GLY A 1 96 ? 9.209 -4.757 14.209 1.00 60.75 96 GLY A CA 1
ATOM 818 C C . GLY A 1 96 ? 8.256 -4.152 15.238 1.00 60.75 96 GLY A C 1
ATOM 819 O O . GLY A 1 96 ? 7.069 -4.485 15.266 1.00 60.75 96 GLY A O 1
ATOM 820 N N . GLY A 1 97 ? 8.753 -3.243 16.081 1.00 68.88 97 GLY A N 1
ATOM 821 C CA . GLY A 1 97 ? 7.921 -2.579 17.085 1.00 68.88 97 GLY A CA 1
ATOM 822 C C . GLY A 1 97 ? 6.743 -1.792 16.500 1.00 68.88 97 GLY A C 1
ATOM 823 O O . GLY A 1 97 ? 5.706 -1.719 17.149 1.00 68.88 97 GLY A O 1
ATOM 824 N N . GLU A 1 98 ? 6.851 -1.270 15.273 1.00 82.44 98 GLU A N 1
ATOM 825 C CA . GLU A 1 98 ? 5.777 -0.493 14.631 1.00 82.44 98 GLU A CA 1
ATOM 826 C C . GLU A 1 98 ? 4.532 -1.334 14.312 1.00 82.44 98 GLU A C 1
ATOM 828 O O . GLU A 1 98 ? 3.420 -0.892 14.586 1.00 82.44 98 GLU A O 1
ATOM 833 N N . LEU A 1 99 ? 4.691 -2.570 13.816 1.00 85.38 99 LEU A N 1
ATOM 834 C CA . LEU A 1 99 ? 3.553 -3.466 13.563 1.00 85.38 99 LEU A CA 1
ATOM 835 C C . LEU A 1 99 ? 2.756 -3.703 14.852 1.00 85.38 99 LEU A C 1
ATOM 837 O O . LEU A 1 99 ? 1.538 -3.541 14.878 1.00 85.38 99 LEU A O 1
ATOM 841 N N . ILE A 1 100 ? 3.460 -4.023 15.944 1.00 85.94 100 ILE A N 1
ATOM 842 C CA . ILE A 1 100 ? 2.842 -4.220 17.260 1.00 85.94 100 ILE A CA 1
ATOM 843 C C . ILE A 1 100 ? 2.146 -2.932 17.713 1.00 85.94 100 ILE A C 1
ATOM 845 O O . ILE A 1 100 ? 1.027 -2.991 18.214 1.00 85.94 100 ILE A O 1
ATOM 849 N N . GLN A 1 101 ? 2.761 -1.765 17.505 1.00 88.69 101 GLN A N 1
ATOM 850 C CA . GLN A 1 101 ? 2.158 -0.477 17.853 1.00 88.69 101 GLN A CA 1
ATOM 851 C C . GLN A 1 101 ? 0.856 -0.212 17.089 1.00 88.69 101 GLN A C 1
ATOM 853 O O . GLN A 1 101 ? -0.117 0.201 17.721 1.00 88.69 101 GLN A O 1
ATOM 858 N N . TYR A 1 102 ? 0.793 -0.478 15.779 1.00 91.12 102 TYR A N 1
ATOM 859 C CA . TYR A 1 102 ? -0.437 -0.300 15.000 1.00 91.12 102 TYR A CA 1
ATOM 860 C C . TYR A 1 102 ? -1.527 -1.292 15.406 1.00 91.12 102 TYR A C 1
ATOM 862 O O . TYR A 1 102 ? -2.655 -0.868 15.658 1.00 91.12 102 TYR A O 1
ATOM 870 N N . ILE A 1 103 ? -1.188 -2.576 15.576 1.00 90.31 103 ILE A N 1
ATOM 871 C CA . ILE A 1 103 ? -2.135 -3.587 16.075 1.00 90.31 103 ILE A CA 1
ATOM 872 C C . ILE A 1 103 ? -2.674 -3.163 17.446 1.00 90.31 103 ILE A C 1
ATOM 874 O O . ILE A 1 103 ? -3.882 -3.140 17.668 1.00 90.31 103 ILE A O 1
ATOM 878 N N . SER A 1 104 ? -1.803 -2.748 18.368 1.00 91.25 104 SER A N 1
ATOM 879 C CA . SER A 1 104 ? -2.216 -2.235 19.675 1.00 91.25 104 SER A CA 1
ATOM 880 C C . SER A 1 104 ? -3.092 -0.983 19.572 1.00 91.25 104 SER A C 1
ATOM 882 O O . SER A 1 104 ? -4.055 -0.870 20.329 1.00 91.25 104 SER A O 1
ATOM 884 N N . LYS A 1 105 ? -2.801 -0.054 18.650 1.00 94.00 105 LYS A N 1
ATOM 885 C CA . LYS A 1 105 ? -3.602 1.163 18.427 1.00 94.00 105 LYS A CA 1
ATOM 886 C C . LYS A 1 105 ? -5.022 0.806 17.973 1.00 94.00 105 LYS A C 1
ATOM 888 O O . LYS A 1 105 ? -5.971 1.328 18.553 1.00 94.00 105 LYS A O 1
ATOM 893 N N . ILE A 1 106 ? -5.164 -0.123 17.026 1.00 94.69 106 ILE A N 1
ATOM 894 C CA . ILE A 1 106 ? -6.462 -0.622 16.533 1.00 94.69 106 ILE A CA 1
ATOM 895 C C . ILE A 1 106 ? -7.240 -1.319 17.654 1.00 94.69 106 ILE A C 1
ATOM 897 O O . ILE A 1 106 ? -8.399 -0.995 17.903 1.00 94.69 106 ILE A O 1
ATOM 901 N N . LYS A 1 107 ? -6.590 -2.211 18.407 1.00 93.00 107 LYS A N 1
ATOM 902 C CA . LYS A 1 107 ? -7.223 -2.920 19.529 1.00 93.00 107 LYS A CA 1
ATOM 903 C C . LYS A 1 107 ? -7.710 -1.971 20.618 1.00 93.00 107 LYS A C 1
ATOM 905 O O . LYS A 1 107 ? -8.821 -2.104 21.116 1.00 93.00 107 LYS A O 1
ATOM 910 N N . ILE A 1 108 ? -6.898 -0.982 20.989 1.00 94.88 108 ILE A N 1
ATOM 911 C CA . ILE A 1 108 ? -7.299 0.039 21.967 1.00 94.88 108 ILE A CA 1
ATOM 912 C C . ILE A 1 108 ? -8.450 0.891 21.422 1.00 94.88 108 ILE A C 1
ATOM 914 O O . ILE A 1 108 ? -9.308 1.301 22.202 1.00 94.88 108 ILE A O 1
ATOM 918 N N . ALA A 1 109 ? -8.481 1.156 20.113 1.00 95.94 109 ALA A N 1
ATOM 919 C CA . ALA A 1 109 ? -9.574 1.885 19.486 1.00 95.94 109 ALA A CA 1
ATOM 920 C C . ALA A 1 109 ? -10.911 1.151 19.656 1.00 95.94 109 ALA A C 1
ATOM 922 O O . ALA A 1 109 ? -11.862 1.785 20.111 1.00 95.94 109 ALA A O 1
ATOM 923 N N . LEU A 1 110 ? -10.945 -0.166 19.411 1.00 94.75 110 LEU A N 1
ATOM 924 C CA . LEU A 1 110 ? -12.118 -1.015 19.664 1.00 94.75 110 LEU A CA 1
ATOM 925 C C . LEU A 1 110 ? -12.573 -0.960 21.125 1.00 94.75 110 LEU A C 1
ATOM 927 O O . LEU A 1 110 ? -13.759 -0.844 21.411 1.00 94.75 110 LEU A O 1
ATOM 931 N N . LEU A 1 111 ? -11.638 -0.947 22.079 1.00 95.25 111 LEU A N 1
ATOM 932 C CA . LEU A 1 111 ? -11.965 -0.872 23.509 1.00 95.25 111 LEU A CA 1
ATOM 933 C C . LEU A 1 111 ? -12.568 0.479 23.956 1.00 95.25 111 LEU A C 1
ATOM 935 O O . LEU A 1 111 ? -12.955 0.614 25.125 1.00 95.25 111 LEU A O 1
ATOM 939 N N . ASN A 1 112 ? -12.690 1.473 23.066 1.00 94.75 112 ASN A N 1
ATOM 940 C CA . ASN A 1 112 ? -13.497 2.669 23.338 1.00 94.75 112 ASN A CA 1
ATOM 941 C C . ASN A 1 112 ? -15.004 2.370 23.333 1.00 94.75 112 ASN A C 1
ATOM 943 O O . ASN A 1 112 ? -15.743 3.089 24.001 1.00 94.75 112 ASN A O 1
ATOM 947 N N . LEU A 1 113 ? -15.439 1.294 22.672 1.00 94.69 113 LEU A N 1
ATOM 948 C CA . LEU A 1 113 ? -16.820 0.820 22.712 1.00 94.69 113 LEU A CA 1
ATOM 949 C C . LEU A 1 113 ? -17.250 0.459 24.139 1.00 94.69 113 LEU A C 1
ATOM 951 O O . LEU A 1 113 ? -16.453 0.006 24.975 1.00 94.69 113 LEU A O 1
ATOM 955 N N . ASN A 1 114 ? -18.525 0.677 24.446 1.00 93.31 114 ASN A N 1
ATOM 956 C CA . ASN A 1 114 ? -19.122 0.223 25.695 1.00 93.31 114 ASN A CA 1
ATOM 957 C C . ASN A 1 114 ? -19.322 -1.308 25.685 1.00 93.31 114 ASN A C 1
ATOM 959 O O . ASN A 1 114 ? -19.160 -1.963 24.662 1.00 93.31 114 ASN A O 1
ATOM 963 N N . ILE A 1 115 ? -19.643 -1.902 26.838 1.00 93.19 115 ILE A N 1
ATOM 964 C CA . ILE A 1 115 ? -19.721 -3.371 26.971 1.00 93.19 115 ILE A CA 1
ATOM 965 C C . ILE A 1 115 ? -20.770 -3.977 26.025 1.00 93.19 115 ILE A C 1
ATOM 967 O O . ILE A 1 115 ? -20.482 -4.978 25.381 1.00 93.19 115 ILE A O 1
ATOM 971 N N . LYS A 1 116 ? -21.941 -3.344 25.873 1.00 92.31 116 LYS A N 1
ATOM 972 C CA . LYS A 1 116 ? -23.003 -3.836 24.979 1.00 92.31 116 LYS A CA 1
ATOM 973 C C . LYS A 1 116 ? -22.597 -3.746 23.508 1.00 92.31 116 LYS A C 1
ATOM 975 O O . LYS A 1 116 ? -22.865 -4.655 22.732 1.00 92.31 116 LYS A O 1
ATOM 980 N N . GLU A 1 117 ? -21.931 -2.658 23.130 1.00 94.62 117 GLU A N 1
ATOM 981 C CA . GLU A 1 117 ? -21.374 -2.487 21.785 1.00 94.62 117 GLU A CA 1
ATOM 982 C C . GLU A 1 117 ? -20.293 -3.537 21.483 1.00 94.62 117 GLU A C 1
ATOM 984 O O . GLU A 1 117 ? -20.256 -4.069 20.378 1.00 94.62 117 GLU A O 1
ATOM 989 N N . LEU A 1 118 ? -19.440 -3.874 22.458 1.00 95.06 118 LEU A N 1
ATOM 990 C CA . LEU A 1 118 ? -18.429 -4.928 22.314 1.00 95.06 118 LEU A CA 1
ATOM 991 C C . LEU A 1 118 ? -19.055 -6.321 22.175 1.00 95.06 118 LEU A C 1
ATOM 993 O O . LEU A 1 118 ? -18.606 -7.101 21.343 1.00 95.06 118 LEU A O 1
ATOM 997 N N . GLU A 1 119 ? -20.111 -6.623 22.932 1.00 93.19 119 GLU A N 1
ATOM 998 C CA . GLU A 1 119 ? -20.874 -7.870 22.778 1.00 93.19 119 GLU A CA 1
ATOM 999 C C . GLU A 1 119 ? -21.483 -7.986 21.372 1.00 93.19 119 GLU A C 1
ATOM 1001 O O . GLU A 1 119 ? -21.421 -9.044 20.741 1.00 93.19 119 GLU A O 1
ATOM 1006 N N . LEU A 1 120 ? -22.040 -6.886 20.857 1.00 93.81 120 LEU A N 1
ATOM 1007 C CA . LEU A 1 120 ? -22.584 -6.821 19.503 1.00 93.81 120 LEU A CA 1
ATOM 1008 C C . LEU A 1 120 ? -21.488 -6.955 18.436 1.00 93.81 120 LEU A C 1
ATOM 1010 O O . LEU A 1 120 ? -21.684 -7.662 17.447 1.00 93.81 120 LEU A O 1
ATOM 1014 N N . PHE A 1 121 ? -20.335 -6.313 18.643 1.00 94.69 121 PHE A N 1
ATOM 1015 C CA . PHE A 1 121 ? -19.161 -6.463 17.787 1.00 94.69 121 PHE A CA 1
ATOM 1016 C C . PHE A 1 121 ? -18.709 -7.922 17.729 1.00 94.69 121 PHE A C 1
ATOM 1018 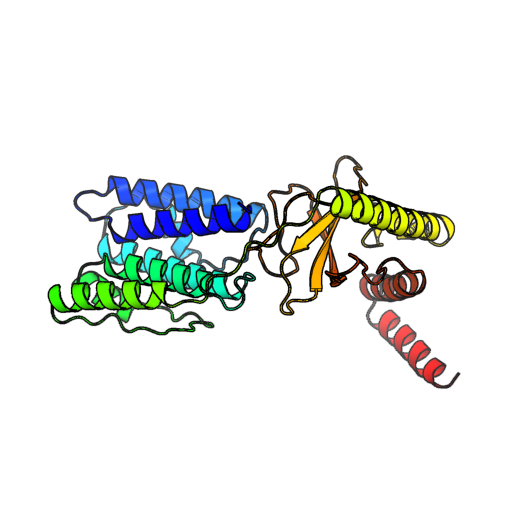O O . PHE A 1 121 ? -18.621 -8.477 16.643 1.00 94.69 121 PHE A O 1
ATOM 1025 N N . GLU A 1 122 ? -18.509 -8.579 18.873 1.00 92.69 122 GLU A N 1
ATOM 1026 C CA . GLU A 1 122 ? -18.085 -9.985 18.938 1.00 92.69 122 GLU A CA 1
ATOM 1027 C C . GLU A 1 122 ? -19.064 -10.943 18.254 1.00 92.69 122 GLU A C 1
ATOM 1029 O O . GLU A 1 122 ? -18.645 -11.941 17.673 1.00 92.69 122 GLU A O 1
ATOM 1034 N N . LYS A 1 123 ? -20.366 -10.640 18.279 1.00 91.62 123 LYS A N 1
ATOM 1035 C CA . LYS A 1 123 ? -21.377 -11.440 17.578 1.00 91.62 123 LYS A CA 1
ATOM 1036 C C . LYS A 1 123 ? -21.286 -11.310 16.055 1.00 91.62 123 LYS A C 1
ATOM 1038 O O . LYS A 1 123 ? -21.585 -12.268 15.347 1.00 91.62 123 LYS A O 1
ATOM 1043 N N . ASN A 1 124 ? -20.926 -10.125 15.569 1.00 88.25 124 ASN A N 1
ATOM 1044 C CA . ASN A 1 124 ? -20.958 -9.790 14.147 1.00 88.25 124 ASN A CA 1
ATOM 1045 C C . ASN A 1 124 ? -19.573 -9.808 13.492 1.00 88.25 124 ASN A C 1
ATOM 1047 O O . ASN A 1 124 ? -19.499 -9.643 12.276 1.00 88.25 124 ASN A O 1
ATOM 1051 N N . LYS A 1 125 ? -18.494 -9.945 14.274 1.00 88.94 125 LYS A N 1
ATOM 1052 C CA . LYS A 1 125 ? -17.137 -9.734 13.779 1.00 88.94 125 LYS A CA 1
ATOM 1053 C C . LYS A 1 125 ? -16.786 -10.701 12.658 1.00 88.94 125 LYS A C 1
ATOM 1055 O O . LYS A 1 125 ? -17.049 -11.901 12.733 1.00 88.94 125 LYS A O 1
ATOM 1060 N N . THR A 1 126 ? -16.125 -10.157 11.650 1.00 86.94 126 THR A N 1
ATOM 1061 C CA . THR A 1 126 ? -15.468 -10.941 10.612 1.00 86.94 126 THR A CA 1
ATOM 1062 C C . THR A 1 126 ? -14.001 -11.039 10.993 1.00 86.94 126 THR A C 1
ATOM 1064 O O . THR A 1 126 ? -13.331 -10.019 11.158 1.00 86.94 126 THR A O 1
ATOM 1067 N N . GLU A 1 127 ? -13.499 -12.258 11.185 1.00 84.69 127 GLU A N 1
ATOM 1068 C CA . GLU A 1 127 ? -12.092 -12.446 11.532 1.00 84.69 127 GLU A CA 1
ATOM 1069 C C . GLU A 1 127 ? -11.203 -12.146 10.314 1.00 84.69 127 GLU A C 1
ATOM 1071 O O . GLU A 1 127 ? -11.426 -12.726 9.245 1.00 84.69 127 GLU A O 1
ATOM 1076 N N . PRO A 1 128 ? -10.193 -11.265 10.453 1.00 83.56 128 PRO A N 1
ATOM 1077 C CA . PRO A 1 128 ? -9.183 -11.072 9.423 1.00 83.56 128 PRO A CA 1
ATOM 1078 C C . PRO A 1 128 ? -8.459 -12.390 9.134 1.00 83.56 128 PRO A C 1
ATOM 1080 O O . PRO A 1 128 ? -8.139 -13.154 10.050 1.00 83.56 128 PRO A O 1
ATOM 1083 N N . THR A 1 129 ? -8.146 -12.630 7.864 1.00 82.75 129 THR A N 1
ATOM 1084 C CA . THR A 1 129 ? -7.383 -13.805 7.419 1.00 82.75 129 THR A CA 1
ATOM 1085 C C . THR A 1 129 ? -5.995 -13.832 8.065 1.00 82.75 129 THR A C 1
ATOM 1087 O O . THR A 1 129 ? -5.497 -14.897 8.432 1.00 82.75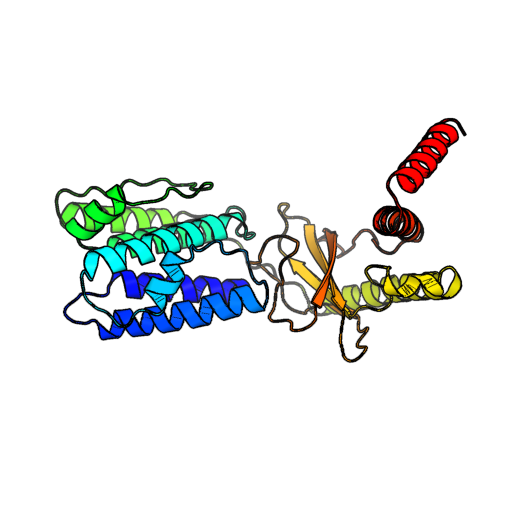 129 THR A O 1
ATOM 1090 N N . HIS A 1 130 ? -5.377 -12.663 8.255 1.00 78.38 130 HIS A N 1
ATOM 1091 C CA . HIS A 1 130 ? -3.998 -12.524 8.730 1.00 78.38 130 HIS A CA 1
ATOM 1092 C C . HIS A 1 130 ? -3.910 -11.882 10.123 1.00 78.38 130 HIS A C 1
ATOM 1094 O O . HIS A 1 130 ? -3.066 -11.022 10.394 1.00 78.38 130 HIS A O 1
ATOM 1100 N N . ASN A 1 131 ? -4.774 -12.311 11.047 1.00 76.69 131 ASN A N 1
ATOM 1101 C CA . ASN A 1 131 ? -4.785 -11.802 12.416 1.00 76.69 131 ASN A CA 1
ATOM 1102 C C . ASN A 1 131 ? -3.693 -12.450 13.294 1.00 76.69 131 ASN A C 1
ATOM 1104 O O . ASN A 1 131 ? -3.885 -13.511 13.883 1.00 76.69 131 ASN A O 1
ATOM 1108 N N . TYR A 1 132 ? -2.544 -11.781 13.428 1.00 66.81 132 TYR A N 1
ATOM 1109 C CA . TYR A 1 132 ? -1.414 -12.248 14.250 1.00 66.81 132 TYR A CA 1
ATOM 1110 C C . TYR A 1 132 ? -1.687 -12.314 15.753 1.00 66.81 132 TYR A C 1
ATOM 1112 O O . TYR A 1 132 ? -0.979 -13.009 16.482 1.00 66.81 132 TYR A O 1
ATOM 1120 N N . PHE A 1 133 ? -2.677 -11.562 16.230 1.00 72.38 133 PHE A N 1
ATOM 1121 C CA . PHE A 1 133 ? -3.005 -11.477 17.646 1.00 72.38 133 PHE A CA 1
ATOM 1122 C C . PHE A 1 133 ? -4.526 -11.497 17.804 1.00 72.38 133 PHE A C 1
ATOM 1124 O O . PHE A 1 133 ? -5.098 -10.461 18.161 1.00 72.38 133 PHE A O 1
ATOM 1131 N N . PRO A 1 134 ? -5.183 -12.643 17.555 1.00 77.81 134 PRO A N 1
ATOM 1132 C CA . PRO A 1 134 ? -6.621 -12.752 17.731 1.00 77.81 134 PRO A CA 1
ATOM 1133 C C . PRO A 1 134 ? -6.993 -12.414 19.171 1.00 77.81 134 PRO A C 1
ATOM 1135 O O . PRO A 1 134 ? -6.256 -12.699 20.121 1.00 77.81 134 PRO A O 1
ATOM 1138 N N . GLU A 1 135 ? -8.122 -11.736 19.330 1.00 76.94 135 GLU A N 1
ATOM 1139 C CA . GLU A 1 135 ? -8.591 -11.275 20.626 1.00 76.94 135 GLU A CA 1
ATOM 1140 C C . GLU A 1 135 ? -10.102 -11.424 20.718 1.00 76.94 135 GLU A C 1
ATOM 1142 O O . GLU A 1 135 ? -10.819 -11.302 19.727 1.00 76.94 135 GLU A O 1
ATOM 1147 N N . VAL A 1 136 ? -10.563 -11.730 21.926 1.00 83.56 136 VAL A N 1
ATOM 1148 C CA . VAL A 1 136 ? -11.980 -11.842 22.252 1.00 83.56 136 VAL A CA 1
ATOM 1149 C C . VAL A 1 136 ? -12.320 -10.696 23.190 1.00 83.56 136 VAL A C 1
ATOM 1151 O O . VAL A 1 136 ? -11.767 -10.594 24.288 1.00 83.56 136 VAL A O 1
ATOM 1154 N N . TYR A 1 137 ? -13.231 -9.833 22.763 1.00 85.00 137 TYR A N 1
ATOM 1155 C CA . TYR A 1 137 ? -13.670 -8.661 23.507 1.00 85.00 137 TYR A CA 1
ATOM 1156 C C . TYR A 1 137 ? -14.886 -8.965 24.387 1.00 85.00 137 TYR A C 1
ATOM 1158 O O . TYR A 1 137 ? -15.963 -8.408 24.203 1.00 85.00 137 TYR A O 1
ATOM 1166 N N . ASN A 1 138 ? -14.703 -9.832 25.386 1.00 86.62 138 ASN A N 1
ATOM 1167 C CA . ASN A 1 138 ? -15.733 -10.132 26.381 1.00 86.62 138 ASN A CA 1
ATOM 1168 C C . ASN A 1 138 ? -15.295 -9.651 27.774 1.00 86.62 138 ASN A C 1
ATOM 1170 O O . ASN A 1 138 ? -14.330 -10.164 28.345 1.00 86.62 138 ASN A O 1
ATOM 1174 N N . PHE A 1 139 ? -16.003 -8.661 28.324 1.00 91.50 139 PHE A N 1
ATOM 1175 C CA . PHE A 1 139 ? -15.662 -8.030 29.600 1.00 91.50 139 PHE A CA 1
ATOM 1176 C C . PHE A 1 139 ? -16.864 -8.005 30.538 1.00 91.50 139 PHE A C 1
ATOM 1178 O O . PHE A 1 139 ? -17.928 -7.510 30.180 1.00 91.50 139 PHE A O 1
ATOM 1185 N N . LYS A 1 140 ? -16.672 -8.443 31.789 1.00 88.94 140 LYS A N 1
ATOM 1186 C CA . LYS A 1 140 ? -17.740 -8.424 32.804 1.00 88.94 140 LYS A CA 1
ATOM 1187 C C . LYS A 1 140 ? -18.081 -7.008 33.265 1.00 88.94 140 LYS A C 1
ATOM 1189 O O . LYS A 1 140 ? -19.194 -6.747 33.708 1.00 88.94 140 LYS A O 1
ATOM 1194 N N . ASN A 1 141 ? -17.099 -6.109 33.254 1.00 91.88 141 ASN A N 1
ATOM 1195 C CA . ASN A 1 141 ? -17.241 -4.736 33.724 1.00 91.88 141 ASN A CA 1
ATOM 1196 C C . ASN A 1 141 ? -16.153 -3.820 33.121 1.00 91.88 141 ASN A C 1
ATOM 1198 O O . ASN A 1 141 ? -15.173 -4.266 32.521 1.00 91.88 141 ASN A O 1
ATOM 1202 N N . ASN A 1 142 ? -16.301 -2.509 33.331 1.00 92.31 142 ASN A N 1
ATOM 1203 C CA . ASN A 1 142 ? -15.364 -1.504 32.816 1.00 92.31 142 ASN A CA 1
ATOM 1204 C C . ASN A 1 142 ? -13.967 -1.553 33.460 1.00 92.31 142 ASN A C 1
ATOM 1206 O O . ASN A 1 142 ? -13.003 -1.078 32.853 1.00 92.31 142 ASN A O 1
ATOM 1210 N N . LYS A 1 143 ? -13.827 -2.108 34.671 1.00 94.06 143 LYS A N 1
ATOM 1211 C CA . LYS A 1 143 ? -12.526 -2.257 35.337 1.00 94.06 143 LYS A CA 1
ATOM 1212 C C . LYS A 1 143 ? -11.673 -3.287 34.597 1.00 94.06 143 LYS A C 1
ATOM 1214 O O . LYS A 1 143 ? -10.513 -2.993 34.316 1.00 94.06 143 LYS A O 1
ATOM 1219 N N . ASP A 1 144 ? -12.268 -4.412 34.204 1.00 93.56 144 ASP A N 1
ATOM 1220 C CA . ASP A 1 144 ? -11.608 -5.458 33.411 1.00 93.56 144 ASP A CA 1
ATOM 1221 C C . ASP A 1 144 ? -11.156 -4.901 32.053 1.00 93.56 144 ASP A C 1
ATOM 1223 O O . ASP A 1 144 ? -9.989 -5.026 31.679 1.00 93.56 144 ASP A O 1
ATOM 1227 N N . LYS A 1 145 ? -12.042 -4.164 31.366 1.00 94.31 145 LYS A N 1
ATOM 1228 C CA . LYS A 1 145 ? -11.717 -3.469 30.109 1.00 94.31 145 LYS A CA 1
ATOM 1229 C C . LYS A 1 145 ? -10.543 -2.496 30.272 1.00 94.31 145 LYS A C 1
ATOM 1231 O O . LYS A 1 145 ? -9.609 -2.481 29.473 1.00 94.31 145 LYS A O 1
ATOM 1236 N N . THR A 1 146 ? -10.563 -1.689 31.332 1.00 94.50 146 THR A N 1
ATOM 1237 C CA . THR A 1 146 ? -9.502 -0.709 31.618 1.00 94.50 146 THR A CA 1
ATOM 1238 C C . THR A 1 146 ? -8.166 -1.388 31.907 1.00 94.50 146 THR A C 1
ATOM 1240 O O . THR A 1 146 ? -7.121 -0.913 31.458 1.00 94.50 146 THR A O 1
ATOM 1243 N N . GLN A 1 147 ? -8.184 -2.497 32.647 1.00 94.75 147 GLN A N 1
ATOM 1244 C CA . GLN A 1 147 ? -6.989 -3.290 32.907 1.00 94.75 147 GLN A CA 1
ATOM 1245 C C . GLN A 1 147 ? -6.414 -3.853 31.604 1.00 94.75 147 GLN A C 1
ATOM 1247 O O . GLN A 1 147 ? -5.216 -3.715 31.356 1.00 94.75 147 GLN A O 1
ATOM 1252 N N . ARG A 1 148 ? -7.274 -4.355 30.714 1.00 94.38 148 ARG A N 1
ATOM 1253 C CA . ARG A 1 148 ? -6.851 -4.857 29.408 1.00 94.38 148 ARG A CA 1
ATOM 1254 C C . ARG A 1 148 ? -6.191 -3.788 28.535 1.00 94.38 148 ARG A C 1
ATOM 1256 O O . ARG A 1 148 ? -5.145 -4.034 27.940 1.00 94.38 148 ARG A O 1
ATOM 1263 N N . ILE A 1 149 ? -6.730 -2.566 28.518 1.00 94.56 149 ILE A N 1
ATOM 1264 C CA . ILE A 1 149 ? -6.096 -1.427 27.827 1.00 94.56 149 ILE A CA 1
ATOM 1265 C C . ILE A 1 149 ? -4.671 -1.191 28.353 1.00 94.56 149 ILE A C 1
ATOM 1267 O O . ILE A 1 149 ? -3.760 -0.921 27.566 1.00 94.56 149 ILE A O 1
ATOM 1271 N N . LYS A 1 150 ? -4.451 -1.285 29.673 1.00 95.19 150 LYS A N 1
ATOM 1272 C CA . LYS A 1 150 ? -3.113 -1.112 30.266 1.00 95.19 150 LYS A CA 1
ATOM 1273 C C . LYS A 1 150 ? -2.147 -2.204 29.812 1.00 95.19 150 LYS A C 1
ATOM 1275 O O . LYS A 1 150 ? -1.010 -1.880 29.482 1.00 95.19 150 LYS A O 1
ATOM 1280 N N . GLU A 1 151 ? -2.599 -3.452 29.752 1.00 93.50 151 GLU A N 1
ATOM 1281 C CA . GLU A 1 151 ? -1.799 -4.585 29.270 1.00 93.50 151 GLU A CA 1
ATOM 1282 C C . GLU A 1 151 ? -1.383 -4.404 27.809 1.00 93.50 151 GLU A C 1
ATOM 1284 O O . GLU A 1 151 ? -0.198 -4.509 27.493 1.00 93.50 151 GLU A O 1
ATOM 1289 N N . ILE A 1 152 ? -2.325 -4.043 26.931 1.00 92.56 152 ILE A N 1
ATOM 1290 C CA . ILE A 1 152 ? -2.039 -3.810 25.508 1.00 92.56 152 ILE A CA 1
ATOM 1291 C C . ILE A 1 152 ? -1.028 -2.666 25.345 1.00 92.56 152 ILE A C 1
ATOM 1293 O O . ILE A 1 152 ? -0.072 -2.791 24.583 1.00 92.56 152 ILE A O 1
ATOM 1297 N N . ARG A 1 153 ? -1.181 -1.567 26.099 1.00 92.38 153 ARG A N 1
ATOM 1298 C CA . ARG A 1 153 ? -0.225 -0.440 26.089 1.00 92.38 153 ARG A CA 1
ATOM 1299 C C . ARG A 1 153 ? 1.153 -0.808 26.631 1.00 92.38 153 ARG A C 1
ATOM 1301 O O . ARG A 1 153 ? 2.140 -0.194 26.236 1.00 92.38 153 ARG A O 1
ATOM 1308 N N . ALA A 1 154 ? 1.230 -1.728 27.588 1.00 91.38 154 ALA A N 1
ATOM 1309 C CA . ALA A 1 154 ? 2.505 -2.208 28.103 1.00 91.38 154 ALA A CA 1
ATOM 1310 C C . ALA A 1 154 ? 3.205 -3.071 27.045 1.00 91.38 154 ALA A C 1
ATOM 1312 O O . ALA A 1 154 ? 4.364 -2.816 26.728 1.00 91.38 154 ALA A O 1
ATOM 1313 N N . PHE A 1 155 ? 2.473 -4.004 26.431 1.00 87.81 155 PHE A N 1
ATOM 1314 C CA . PHE A 1 155 ? 2.973 -4.859 25.355 1.00 87.81 155 PHE A CA 1
ATOM 1315 C C . PHE A 1 155 ? 3.420 -4.058 24.123 1.00 87.81 155 PHE A C 1
ATOM 1317 O O . PHE A 1 155 ? 4.476 -4.315 23.555 1.00 87.81 155 PHE A O 1
ATOM 1324 N N . SER A 1 156 ? 2.696 -3.002 23.741 1.00 87.19 156 SER A N 1
ATOM 1325 C CA . SER A 1 156 ? 3.075 -2.177 22.585 1.00 87.19 156 SER A CA 1
ATOM 1326 C C . SER A 1 156 ? 4.425 -1.466 22.746 1.00 87.19 156 SER A C 1
ATOM 1328 O O . SER A 1 156 ? 5.028 -1.039 21.761 1.00 87.19 156 SER A O 1
ATOM 1330 N N . LYS A 1 157 ? 4.908 -1.316 23.986 1.00 85.88 157 LYS A N 1
ATOM 1331 C CA . LYS A 1 157 ? 6.201 -0.695 24.306 1.00 85.88 157 LYS A CA 1
ATOM 1332 C C . LYS A 1 157 ? 7.366 -1.683 24.296 1.00 85.88 157 LYS A C 1
ATOM 1334 O O . LYS A 1 157 ? 8.507 -1.229 24.302 1.00 85.88 157 LYS A O 1
ATOM 1339 N N . THR A 1 158 ? 7.108 -2.992 24.288 1.00 80.56 158 THR A N 1
ATOM 1340 C CA . THR A 1 158 ? 8.163 -4.021 24.312 1.00 80.56 158 THR A CA 1
ATOM 1341 C C . THR A 1 158 ? 8.687 -4.379 22.924 1.00 80.56 158 THR A C 1
ATOM 1343 O O . THR A 1 158 ? 9.639 -5.145 22.813 1.00 80.56 158 THR A O 1
ATOM 1346 N N . GLY A 1 159 ? 8.080 -3.848 21.859 1.00 70.94 159 GLY A N 1
ATOM 1347 C CA . GLY A 1 159 ? 8.519 -4.097 20.489 1.00 70.94 159 GLY A CA 1
ATOM 1348 C C . GLY A 1 159 ? 9.932 -3.559 20.205 1.00 70.94 159 GLY A C 1
ATOM 1349 O O . GLY A 1 159 ? 10.321 -2.526 20.760 1.00 70.94 159 GLY A O 1
ATOM 1350 N N . PRO A 1 160 ? 10.708 -4.217 19.323 1.00 71.19 160 PRO A N 1
ATOM 1351 C CA . PRO A 1 160 ? 12.055 -3.774 18.984 1.00 71.19 160 PRO A CA 1
ATOM 1352 C C . PRO A 1 160 ? 12.009 -2.396 18.317 1.00 71.19 160 PRO A C 1
ATOM 1354 O O . PRO A 1 160 ? 11.225 -2.162 17.392 1.00 71.19 160 PRO A O 1
ATOM 1357 N N . LYS A 1 161 ? 12.859 -1.478 18.783 1.00 69.62 161 LYS A N 1
ATOM 1358 C CA . LYS A 1 161 ? 13.046 -0.176 18.136 1.00 69.62 161 LYS A CA 1
ATOM 1359 C C . LYS A 1 161 ? 13.939 -0.366 16.922 1.00 69.62 161 LYS A C 1
ATOM 1361 O O . LYS A 1 161 ? 15.039 -0.896 17.047 1.00 69.62 161 LYS A O 1
ATOM 1366 N N . LYS A 1 162 ? 13.464 0.076 15.763 1.00 68.75 162 LYS A N 1
ATOM 1367 C CA . LYS A 1 162 ? 14.242 0.054 14.529 1.00 68.75 162 LYS A CA 1
ATOM 1368 C C . LYS A 1 162 ? 14.950 1.389 14.350 1.00 68.75 162 LYS A C 1
ATOM 1370 O O . LYS A 1 162 ? 14.340 2.442 14.539 1.00 68.75 162 LYS A O 1
ATOM 1375 N N . GLU A 1 163 ? 16.230 1.350 14.007 1.00 69.69 163 GLU A N 1
ATOM 1376 C CA . GLU A 1 163 ? 16.940 2.558 13.600 1.00 69.69 163 GLU A CA 1
ATOM 1377 C C . GLU A 1 163 ? 16.423 3.029 12.242 1.00 69.69 163 GLU A C 1
ATOM 1379 O O . GLU A 1 163 ? 16.204 2.228 11.331 1.00 69.69 163 GLU A O 1
ATOM 1384 N N . LYS A 1 164 ? 16.236 4.344 12.097 1.00 70.00 164 LYS A N 1
ATOM 1385 C CA . LYS A 1 164 ? 15.880 4.926 10.805 1.00 70.00 164 LYS A CA 1
ATOM 1386 C C . LYS A 1 164 ? 17.069 4.809 9.862 1.00 70.00 164 LYS A C 1
ATOM 1388 O O . LYS A 1 164 ? 18.140 5.349 10.137 1.00 70.00 164 LYS A O 1
ATOM 1393 N N . LEU A 1 165 ? 16.860 4.141 8.736 1.00 74.00 165 LEU A N 1
ATOM 1394 C CA . LEU A 1 165 ? 17.852 4.049 7.675 1.00 74.00 165 LEU A CA 1
ATOM 1395 C C . LEU A 1 165 ? 17.910 5.388 6.929 1.00 74.00 165 LEU A C 1
ATOM 1397 O O . LEU A 1 165 ? 16.890 5.915 6.489 1.00 74.00 165 LEU A O 1
ATOM 1401 N N . ILE A 1 166 ? 19.115 5.950 6.811 1.00 75.31 166 ILE A N 1
ATOM 1402 C CA . ILE A 1 166 ? 19.365 7.205 6.095 1.00 75.31 166 ILE A CA 1
ATOM 1403 C C . ILE A 1 166 ? 20.309 6.910 4.934 1.00 75.31 166 ILE A C 1
ATOM 1405 O O . ILE A 1 166 ? 21.443 6.475 5.135 1.00 75.31 166 ILE A O 1
ATOM 1409 N N . ILE A 1 167 ? 19.847 7.185 3.717 1.00 84.19 167 ILE A N 1
ATOM 1410 C CA . ILE A 1 167 ? 20.643 7.082 2.491 1.00 84.19 167 ILE A CA 1
ATOM 1411 C C . ILE A 1 167 ? 21.195 8.472 2.164 1.00 84.19 167 ILE A C 1
ATOM 1413 O O . ILE A 1 167 ? 20.471 9.468 2.221 1.00 84.19 167 ILE A O 1
ATOM 1417 N N . LYS A 1 168 ? 22.494 8.572 1.852 1.00 87.00 168 LYS A N 1
ATOM 1418 C CA . LYS A 1 168 ? 23.127 9.871 1.586 1.00 87.00 168 LYS A CA 1
ATOM 1419 C C . LYS A 1 168 ? 22.724 10.364 0.197 1.00 87.00 168 LYS A C 1
ATOM 1421 O O . LYS A 1 168 ? 22.661 9.593 -0.753 1.00 87.00 168 LYS A O 1
ATOM 1426 N N . LYS A 1 169 ? 22.569 11.683 0.043 1.00 88.00 169 LYS A N 1
ATOM 1427 C CA . LYS A 1 169 ? 22.212 12.321 -1.241 1.00 88.00 169 LYS A CA 1
ATOM 1428 C C . LYS A 1 169 ? 23.119 11.901 -2.408 1.00 88.00 169 LYS A C 1
ATOM 1430 O O . LYS A 1 169 ? 22.639 11.690 -3.512 1.00 88.00 169 LYS A O 1
ATOM 1435 N N . LYS A 1 170 ? 24.426 11.744 -2.161 1.00 89.94 170 LYS A N 1
ATOM 1436 C CA . LYS A 1 170 ? 25.389 11.302 -3.186 1.00 89.94 170 LYS A CA 1
ATOM 1437 C C . LYS A 1 170 ? 25.079 9.904 -3.739 1.00 89.94 170 LYS A C 1
ATOM 1439 O O . LYS A 1 170 ? 25.392 9.638 -4.895 1.00 89.94 170 LYS A O 1
ATOM 1444 N N . ASP A 1 171 ? 24.507 9.026 -2.917 1.00 90.62 171 ASP A N 1
ATOM 1445 C CA . ASP A 1 171 ? 24.214 7.644 -3.291 1.00 90.62 171 ASP A CA 1
ATOM 1446 C C . ASP A 1 171 ? 22.947 7.612 -4.162 1.00 90.62 171 ASP A C 1
ATOM 1448 O O . ASP A 1 171 ? 22.952 6.953 -5.198 1.00 90.62 171 ASP A O 1
ATOM 1452 N N . TYR A 1 172 ? 21.945 8.449 -3.849 1.00 92.62 172 TYR A N 1
ATOM 1453 C CA . TYR A 1 172 ? 20.800 8.711 -4.734 1.00 92.62 172 TYR A CA 1
ATOM 1454 C C . TYR A 1 172 ? 21.239 9.198 -6.118 1.00 92.62 172 TYR A C 1
ATOM 1456 O O . TYR A 1 172 ? 20.880 8.588 -7.116 1.00 92.62 172 TYR A O 1
ATOM 1464 N N . THR A 1 173 ? 22.080 10.234 -6.201 1.00 92.06 173 THR A N 1
ATOM 1465 C CA . THR A 1 173 ? 22.525 10.764 -7.504 1.00 92.06 173 THR A CA 1
ATOM 1466 C C . THR A 1 173 ? 23.278 9.721 -8.334 1.00 92.06 173 THR A C 1
ATOM 1468 O O . THR A 1 173 ? 23.085 9.626 -9.543 1.00 92.06 173 THR A O 1
ATOM 1471 N N . LYS A 1 174 ? 24.134 8.907 -7.703 1.00 92.44 174 LYS A N 1
ATOM 1472 C CA . LYS A 1 174 ? 24.838 7.821 -8.402 1.00 92.44 174 LYS A CA 1
ATOM 1473 C C . LYS A 1 174 ? 23.872 6.762 -8.931 1.00 92.44 174 LYS A C 1
ATOM 1475 O O . LYS A 1 174 ? 24.032 6.314 -10.064 1.00 92.44 174 LYS A O 1
ATOM 1480 N N . LEU A 1 175 ? 22.895 6.369 -8.117 1.00 94.38 175 LEU A N 1
ATOM 1481 C CA . LEU A 1 175 ? 21.871 5.400 -8.495 1.00 94.38 175 LEU A CA 1
ATOM 1482 C C . LEU A 1 175 ? 20.981 5.910 -9.619 1.00 94.38 175 LEU A C 1
ATOM 1484 O O . LEU A 1 175 ? 20.751 5.174 -10.573 1.00 94.38 175 LEU A O 1
ATOM 1488 N N . GLU A 1 176 ? 20.539 7.163 -9.529 1.00 95.88 176 GLU A N 1
ATOM 1489 C CA . GLU A 1 176 ? 19.735 7.819 -10.554 1.00 95.88 176 GLU A CA 1
ATOM 1490 C C . GLU A 1 176 ? 20.476 7.855 -11.896 1.00 95.88 176 GLU A C 1
ATOM 1492 O O . GLU A 1 176 ? 19.956 7.395 -12.908 1.00 95.88 176 GLU A O 1
ATOM 1497 N N . ASN A 1 177 ? 21.742 8.284 -11.906 1.00 95.44 177 ASN A N 1
ATOM 1498 C CA . ASN A 1 177 ? 22.551 8.276 -13.127 1.00 95.44 177 ASN A CA 1
ATOM 1499 C C . ASN A 1 177 ? 22.682 6.868 -13.725 1.00 95.44 177 ASN A C 1
ATOM 1501 O O . ASN A 1 177 ? 22.628 6.698 -14.946 1.00 95.44 177 ASN A O 1
ATOM 1505 N N . LYS A 1 178 ? 22.839 5.848 -12.872 1.00 95.50 178 LYS A N 1
ATOM 1506 C CA . LYS A 1 178 ? 22.946 4.455 -13.311 1.00 95.50 178 LYS A CA 1
ATOM 1507 C C . LYS A 1 178 ? 21.642 3.954 -13.934 1.00 95.50 178 LYS A C 1
ATOM 1509 O O . LYS A 1 178 ? 21.683 3.429 -15.041 1.00 95.50 178 LYS A O 1
ATOM 1514 N N . ILE A 1 179 ? 20.500 4.147 -13.272 1.00 96.25 179 ILE A N 1
ATOM 1515 C CA . ILE A 1 179 ? 19.203 3.702 -13.804 1.00 96.25 179 ILE A CA 1
ATOM 1516 C C . ILE A 1 179 ? 18.816 4.460 -15.080 1.00 96.25 179 ILE A C 1
ATOM 1518 O O . ILE A 1 179 ? 18.333 3.841 -16.025 1.00 96.25 179 ILE A O 1
ATOM 1522 N N . VAL A 1 180 ? 19.092 5.767 -15.152 1.00 97.25 180 VAL A N 1
ATOM 1523 C CA . VAL A 1 180 ? 18.896 6.571 -16.369 1.00 97.25 180 VAL A CA 1
ATOM 1524 C C . VAL A 1 180 ? 19.716 5.999 -17.524 1.00 97.25 180 VAL A C 1
ATOM 1526 O O . VAL A 1 180 ? 19.187 5.815 -18.619 1.00 97.25 180 VAL A O 1
ATOM 1529 N N . THR A 1 181 ? 20.987 5.669 -17.278 1.00 96.81 181 THR A N 1
ATOM 1530 C CA . THR A 1 181 ? 21.871 5.082 -18.296 1.00 96.81 181 THR A CA 1
ATOM 1531 C C . THR A 1 181 ? 21.372 3.709 -18.744 1.00 96.81 181 THR A C 1
ATOM 1533 O O . THR A 1 181 ? 21.238 3.468 -19.943 1.00 96.81 181 THR A O 1
ATOM 1536 N N . ASP A 1 182 ? 21.053 2.819 -17.801 1.00 96.62 182 ASP A N 1
ATOM 1537 C CA . ASP A 1 182 ? 20.609 1.458 -18.112 1.00 96.62 182 ASP A CA 1
ATOM 1538 C C . ASP A 1 182 ? 19.295 1.453 -18.917 1.00 96.62 182 ASP A C 1
ATOM 1540 O O . ASP A 1 182 ? 19.177 0.721 -19.901 1.00 96.62 182 ASP A O 1
ATOM 1544 N N . ILE A 1 183 ? 18.330 2.310 -18.561 1.00 96.75 183 ILE A N 1
ATOM 1545 C CA . ILE A 1 183 ? 17.058 2.431 -19.290 1.00 96.75 183 ILE A CA 1
ATOM 1546 C C . ILE A 1 183 ? 17.251 3.097 -20.654 1.00 96.75 183 ILE A C 1
ATOM 1548 O O . ILE A 1 183 ? 16.620 2.684 -21.624 1.00 96.75 183 ILE A O 1
ATOM 1552 N N . SER A 1 184 ? 18.126 4.099 -20.760 1.00 96.81 184 SER A N 1
ATOM 1553 C CA . SER A 1 184 ? 18.455 4.726 -22.048 1.00 96.81 184 SER A CA 1
ATOM 1554 C C . SER A 1 184 ? 19.047 3.715 -23.036 1.00 96.81 184 SER A C 1
ATOM 1556 O O . SER A 1 184 ? 18.637 3.661 -24.197 1.00 96.81 184 SER A O 1
ATOM 1558 N N . ASN A 1 185 ? 19.951 2.854 -22.562 1.00 97.31 185 ASN A N 1
ATOM 1559 C CA . ASN A 1 185 ? 20.520 1.775 -23.369 1.00 97.31 185 ASN A CA 1
ATOM 1560 C C . ASN A 1 185 ? 19.446 0.766 -23.803 1.00 97.31 185 ASN A C 1
ATOM 1562 O O . ASN A 1 185 ? 19.390 0.393 -24.973 1.00 97.31 185 ASN A O 1
ATOM 1566 N N . TYR A 1 186 ? 18.556 0.370 -22.888 1.00 96.88 186 TYR A N 1
ATOM 1567 C CA . TYR A 1 186 ? 17.424 -0.513 -23.186 1.00 96.88 186 TYR A CA 1
ATOM 1568 C C . TYR A 1 186 ? 16.478 0.077 -24.234 1.00 96.88 186 TYR A C 1
ATOM 1570 O O . TYR A 1 186 ? 16.123 -0.596 -25.201 1.00 96.88 186 TYR A O 1
ATOM 1578 N N . ARG A 1 187 ? 16.123 1.357 -24.087 1.00 96.81 187 ARG A N 1
ATOM 1579 C CA . ARG A 1 187 ? 15.300 2.091 -25.055 1.00 96.81 187 ARG A CA 1
ATOM 1580 C C . ARG A 1 187 ? 15.955 2.136 -26.423 1.00 96.81 187 ARG A C 1
ATOM 1582 O O . ARG A 1 187 ? 15.304 1.811 -27.408 1.00 96.81 187 ARG A O 1
ATOM 1589 N N . SER A 1 188 ? 17.236 2.492 -26.471 1.00 97.25 188 SER A N 1
ATOM 1590 C CA . SER A 1 188 ? 17.992 2.587 -27.724 1.00 97.25 188 SER A CA 1
ATOM 1591 C C . SER A 1 188 ? 18.013 1.246 -28.458 1.00 97.25 188 SER A C 1
ATOM 1593 O O . SER A 1 188 ? 17.679 1.194 -29.636 1.00 97.25 188 SER A O 1
ATOM 1595 N N . TYR A 1 189 ? 18.293 0.152 -27.742 1.00 97.75 189 TYR A N 1
ATOM 1596 C CA . TYR A 1 189 ? 18.295 -1.196 -28.311 1.00 97.75 189 TYR A CA 1
ATOM 1597 C C . TYR A 1 189 ? 16.924 -1.595 -28.883 1.00 97.75 189 TYR A C 1
ATOM 1599 O O . TYR A 1 189 ? 16.838 -2.148 -29.976 1.00 97.75 189 TYR A O 1
ATOM 1607 N N . ILE A 1 190 ? 15.831 -1.299 -28.173 1.00 97.44 190 ILE A N 1
ATOM 1608 C CA . ILE A 1 190 ? 14.475 -1.597 -28.661 1.00 97.44 190 ILE A CA 1
ATOM 1609 C C . ILE A 1 190 ? 14.127 -0.754 -29.884 1.00 97.44 190 ILE A C 1
ATOM 1611 O O . ILE A 1 190 ? 13.571 -1.286 -30.838 1.00 97.44 190 ILE A O 1
ATOM 1615 N N . MET A 1 191 ? 14.464 0.534 -29.884 1.00 96.81 191 MET A N 1
ATOM 1616 C CA . MET A 1 191 ? 14.199 1.403 -31.031 1.00 96.81 191 MET A CA 1
ATOM 1617 C C . MET A 1 191 ? 15.011 1.006 -32.266 1.00 96.81 191 MET A C 1
ATOM 1619 O O . MET A 1 191 ? 14.533 1.166 -33.384 1.00 96.81 191 MET A O 1
ATOM 1623 N N . GLU A 1 192 ? 16.211 0.459 -32.076 1.00 97.62 192 GLU A N 1
ATOM 1624 C CA . GLU A 1 192 ? 17.051 -0.036 -33.166 1.00 97.62 192 GLU A CA 1
ATOM 1625 C C . GLU A 1 192 ? 16.545 -1.370 -33.736 1.00 97.62 192 GLU A C 1
ATOM 1627 O O . GLU A 1 192 ? 16.451 -1.528 -34.952 1.00 97.62 192 GLU A O 1
ATOM 1632 N N . HIS A 1 193 ? 16.200 -2.333 -32.876 1.00 97.19 193 HIS A N 1
ATOM 1633 C CA . HIS A 1 193 ? 15.926 -3.710 -33.306 1.00 97.19 193 HIS A CA 1
ATOM 1634 C C . HIS A 1 193 ? 14.439 -4.073 -33.394 1.00 97.19 193 HIS A C 1
ATOM 1636 O O . HIS A 1 193 ? 14.070 -4.940 -34.185 1.00 97.19 193 HIS A O 1
ATOM 1642 N N . TYR A 1 194 ? 13.581 -3.431 -32.598 1.00 95.75 194 TYR A N 1
ATOM 1643 C CA . TYR A 1 194 ? 12.151 -3.744 -32.476 1.00 95.75 194 TYR A CA 1
ATOM 1644 C C . TYR A 1 194 ? 11.257 -2.484 -32.444 1.00 95.75 194 TYR A C 1
ATOM 1646 O O . TYR A 1 194 ? 10.352 -2.402 -31.605 1.00 95.75 194 TYR A O 1
ATOM 1654 N N . PRO A 1 195 ? 11.451 -1.495 -33.342 1.00 95.12 195 PRO A N 1
ATOM 1655 C CA . PRO A 1 195 ? 10.757 -0.206 -33.258 1.00 95.12 195 PRO A CA 1
ATOM 1656 C C . PRO A 1 195 ? 9.228 -0.335 -33.298 1.00 95.12 195 PRO A C 1
ATOM 1658 O O . PRO A 1 195 ? 8.528 0.379 -32.579 1.00 95.12 195 PRO A O 1
ATOM 1661 N N . SER A 1 196 ? 8.702 -1.284 -34.082 1.00 94.31 196 SER A N 1
ATOM 1662 C CA . SER A 1 196 ? 7.260 -1.533 -34.224 1.00 94.31 196 SER A CA 1
ATOM 1663 C C . SER A 1 196 ? 6.593 -2.120 -32.979 1.00 94.31 196 SER A C 1
ATOM 1665 O O . SER A 1 196 ? 5.370 -2.103 -32.895 1.00 94.31 196 SER A O 1
ATOM 1667 N N . LEU A 1 197 ? 7.375 -2.639 -32.028 1.00 93.25 197 LEU A N 1
ATOM 1668 C CA . LEU A 1 197 ? 6.888 -3.229 -30.778 1.00 93.25 197 LEU A CA 1
ATOM 1669 C C . LEU A 1 197 ? 7.220 -2.357 -29.560 1.00 93.25 197 LEU A C 1
ATOM 1671 O O . LEU A 1 197 ? 6.966 -2.767 -28.429 1.00 93.25 197 LEU A O 1
ATOM 1675 N N . SER A 1 198 ? 7.809 -1.174 -29.762 1.00 92.56 198 SER A N 1
ATOM 1676 C CA . SER A 1 198 ? 8.357 -0.342 -28.682 1.00 92.56 198 SER A CA 1
ATOM 1677 C C . SER A 1 198 ? 7.345 -0.023 -27.571 1.00 92.56 198 SER A C 1
ATOM 1679 O O . SER A 1 198 ? 7.700 -0.071 -26.393 1.00 92.56 198 SER A O 1
ATOM 1681 N N . ASP A 1 199 ? 6.071 0.190 -27.901 1.00 90.81 199 ASP A N 1
ATOM 1682 C CA . ASP A 1 199 ? 5.014 0.464 -26.915 1.00 90.81 199 ASP A CA 1
ATOM 1683 C C . ASP A 1 199 ? 4.658 -0.748 -26.035 1.00 90.81 199 ASP A C 1
ATOM 1685 O O . ASP A 1 199 ? 4.243 -0.594 -24.876 1.00 90.81 199 ASP A O 1
ATOM 1689 N N . ASN A 1 200 ? 4.866 -1.967 -26.542 1.00 91.88 200 ASN A N 1
ATOM 1690 C CA . ASN A 1 200 ? 4.615 -3.201 -25.801 1.00 91.88 200 ASN A CA 1
ATOM 1691 C C . ASN A 1 200 ? 5.667 -3.443 -24.709 1.00 91.88 200 ASN A C 1
ATOM 1693 O O . ASN A 1 200 ? 5.355 -4.055 -23.692 1.00 91.88 200 ASN A O 1
ATOM 1697 N N . PHE A 1 201 ? 6.878 -2.904 -24.862 1.00 93.44 201 PHE A N 1
ATOM 1698 C CA . PHE A 1 201 ? 7.953 -3.042 -23.879 1.00 93.44 201 PHE A CA 1
ATOM 1699 C C . PHE A 1 201 ? 7.718 -2.195 -22.622 1.00 93.44 201 PHE A C 1
ATOM 1701 O O . PHE A 1 201 ? 7.420 -1.000 -22.681 1.00 93.44 201 PHE A O 1
ATOM 1708 N N . SER A 1 202 ? 7.904 -2.803 -21.458 1.00 91.62 202 SER A N 1
ATOM 1709 C CA . SER A 1 202 ? 7.553 -2.337 -20.113 1.00 91.62 202 SER A CA 1
ATOM 1710 C C . SER A 1 202 ? 8.195 -1.015 -19.718 1.00 91.62 202 SER A C 1
ATOM 1712 O O . SER A 1 202 ? 7.642 -0.336 -18.860 1.00 91.62 202 SER A O 1
ATOM 1714 N N . PHE A 1 203 ? 9.312 -0.609 -20.332 1.00 94.31 203 PHE A N 1
ATOM 1715 C CA . PHE A 1 203 ? 10.028 0.627 -19.967 1.00 94.31 203 PHE A CA 1
ATOM 1716 C C . PHE A 1 203 ? 10.393 1.535 -21.157 1.00 94.31 203 PHE A C 1
ATOM 1718 O O . PHE A 1 203 ? 11.008 2.587 -20.955 1.00 94.31 203 PHE A O 1
ATOM 1725 N N . CYS A 1 204 ? 10.049 1.157 -22.397 1.00 93.62 204 CYS A N 1
ATOM 1726 C CA . CYS A 1 204 ? 10.597 1.824 -23.582 1.00 93.62 204 CYS A CA 1
ATOM 1727 C C . CYS A 1 204 ? 9.999 3.229 -23.793 1.00 93.62 204 CYS A C 1
ATOM 1729 O O . CYS A 1 204 ? 10.714 4.225 -23.710 1.00 93.62 204 CYS A O 1
ATOM 1731 N N . ASN A 1 205 ? 8.674 3.317 -23.914 1.00 92.81 205 ASN A N 1
ATOM 1732 C CA . ASN A 1 205 ? 7.922 4.570 -24.082 1.00 92.81 205 ASN A CA 1
ATOM 1733 C C . ASN A 1 205 ? 7.067 4.889 -22.850 1.00 92.81 205 ASN A C 1
ATOM 1735 O O . ASN A 1 205 ? 5.887 5.216 -22.950 1.00 92.81 205 ASN A O 1
ATOM 1739 N N . LYS A 1 206 ? 7.645 4.681 -21.667 1.00 95.38 206 LYS A N 1
ATOM 1740 C CA . LYS A 1 206 ? 6.958 4.834 -20.382 1.00 95.38 206 LYS A CA 1
ATOM 1741 C C . LYS A 1 206 ? 7.780 5.717 -19.466 1.00 95.38 206 LYS A C 1
ATOM 1743 O O . LYS A 1 206 ? 9.010 5.619 -19.448 1.00 95.38 206 LYS A O 1
ATOM 1748 N N . LYS A 1 207 ? 7.111 6.530 -18.656 1.00 96.81 207 LYS A N 1
ATOM 1749 C CA . LYS A 1 207 ? 7.734 7.190 -17.508 1.00 96.81 207 LYS A CA 1
ATOM 1750 C C . LYS A 1 207 ? 8.167 6.134 -16.509 1.00 96.81 207 LYS A C 1
ATOM 1752 O O . LYS A 1 207 ? 7.428 5.184 -16.267 1.00 96.81 207 LYS A O 1
ATOM 1757 N N . VAL A 1 208 ? 9.344 6.303 -15.922 1.00 96.88 208 VAL A N 1
ATOM 1758 C CA . VAL A 1 208 ? 9.898 5.365 -14.950 1.00 96.88 208 VAL A CA 1
ATOM 1759 C C . VAL A 1 208 ? 10.201 6.087 -13.652 1.00 96.88 208 VAL A C 1
ATOM 1761 O O . VAL A 1 208 ? 10.957 7.057 -13.635 1.00 96.88 208 VAL A O 1
ATOM 1764 N N . LEU A 1 209 ? 9.630 5.585 -12.564 1.00 96.00 209 LEU A N 1
ATOM 1765 C CA . LEU A 1 209 ? 9.913 6.048 -11.214 1.00 96.00 209 LEU A CA 1
ATOM 1766 C C . LEU A 1 209 ? 10.490 4.893 -10.415 1.00 96.00 209 LEU A C 1
ATOM 1768 O O . LEU A 1 209 ? 9.923 3.801 -10.378 1.00 96.00 209 LEU A O 1
ATOM 1772 N N . ALA A 1 210 ? 11.636 5.134 -9.798 1.00 95.56 210 ALA A N 1
ATOM 1773 C CA . ALA A 1 210 ? 12.284 4.170 -8.937 1.00 95.56 210 ALA A CA 1
ATOM 1774 C C . ALA A 1 210 ? 12.248 4.617 -7.479 1.00 95.56 210 ALA A C 1
ATOM 1776 O O . ALA A 1 210 ? 12.301 5.808 -7.181 1.00 95.56 210 ALA A O 1
ATOM 1777 N N . TYR A 1 211 ? 12.191 3.646 -6.575 1.00 93.75 211 TYR A N 1
ATOM 1778 C CA . TYR A 1 211 ? 12.043 3.854 -5.141 1.00 93.75 211 TYR A CA 1
ATOM 1779 C C . TYR A 1 211 ? 12.963 2.906 -4.382 1.00 93.75 211 TYR A C 1
ATOM 1781 O O . TYR A 1 211 ? 13.148 1.749 -4.774 1.00 93.75 211 TYR A O 1
ATOM 1789 N N . ILE A 1 212 ? 13.500 3.384 -3.260 1.00 92.00 212 ILE A N 1
ATOM 1790 C CA . ILE A 1 212 ? 14.249 2.549 -2.323 1.00 92.00 212 ILE A CA 1
ATOM 1791 C C . ILE A 1 212 ? 13.357 2.266 -1.120 1.00 92.00 212 ILE A C 1
ATOM 1793 O O . ILE A 1 212 ? 12.944 3.177 -0.395 1.00 92.00 212 ILE A O 1
ATOM 1797 N N . THR A 1 213 ? 13.071 0.989 -0.913 1.00 88.06 213 THR A N 1
ATOM 1798 C CA . THR A 1 213 ? 12.266 0.482 0.189 1.00 88.06 213 THR A CA 1
ATOM 1799 C C . THR A 1 213 ? 13.100 -0.421 1.089 1.00 88.06 213 THR A C 1
ATOM 1801 O O . THR A 1 213 ? 14.183 -0.908 0.747 1.00 88.06 213 THR A O 1
ATOM 1804 N N . GLU A 1 214 ? 12.606 -0.640 2.297 1.00 80.88 214 GLU A N 1
ATOM 1805 C CA . GLU A 1 214 ? 13.245 -1.551 3.233 1.00 80.88 214 GLU A CA 1
ATOM 1806 C C . GLU A 1 214 ? 13.148 -3.022 2.792 1.00 80.88 214 GLU A C 1
ATOM 1808 O O . GLU A 1 214 ? 12.069 -3.484 2.431 1.00 80.88 214 GLU A O 1
ATOM 1813 N N . ALA A 1 215 ? 14.244 -3.785 2.869 1.00 79.25 215 ALA A N 1
ATOM 1814 C CA . ALA A 1 215 ? 14.241 -5.225 2.595 1.00 79.25 215 ALA A CA 1
ATOM 1815 C C . ALA A 1 215 ? 14.153 -6.080 3.874 1.00 79.25 215 ALA A C 1
ATOM 1817 O O . ALA A 1 215 ? 14.263 -5.589 4.995 1.00 79.25 215 ALA A O 1
ATOM 1818 N N . MET A 1 216 ? 13.988 -7.398 3.699 1.00 70.75 216 MET A N 1
ATOM 1819 C CA . MET A 1 216 ? 13.996 -8.372 4.805 1.00 70.75 216 MET A CA 1
ATOM 1820 C C . MET A 1 216 ? 15.380 -8.576 5.438 1.00 70.75 216 MET A C 1
ATOM 1822 O O . MET A 1 216 ? 15.461 -8.902 6.618 1.00 70.75 216 MET A O 1
ATOM 1826 N N . SER A 1 217 ? 16.458 -8.427 4.666 1.00 78.94 217 SER A N 1
ATOM 1827 C CA . SER A 1 217 ? 17.833 -8.576 5.156 1.00 78.94 217 SER A CA 1
ATOM 1828 C C . SER A 1 217 ? 18.431 -7.208 5.485 1.00 78.94 217 SER A C 1
ATOM 1830 O O . SER A 1 217 ? 18.150 -6.225 4.804 1.00 78.94 217 SER A O 1
ATOM 1832 N N . SER A 1 218 ? 19.273 -7.154 6.521 1.00 77.56 218 SER A N 1
ATOM 1833 C CA . SER A 1 218 ? 19.952 -5.938 6.991 1.00 77.56 218 SER A CA 1
ATOM 1834 C C . SER A 1 218 ? 20.928 -5.328 5.981 1.00 77.56 218 SER A C 1
ATOM 1836 O O . SER A 1 218 ? 21.269 -4.145 6.098 1.00 77.56 218 SER A O 1
ATOM 1838 N N . ASP A 1 219 ? 21.369 -6.128 5.007 1.00 85.88 219 ASP A N 1
ATOM 1839 C CA . ASP A 1 219 ? 22.497 -5.811 4.124 1.00 85.88 219 ASP A CA 1
ATOM 1840 C C . ASP A 1 219 ? 22.048 -5.410 2.714 1.00 85.88 219 ASP A C 1
ATOM 1842 O O . ASP A 1 219 ? 22.863 -5.055 1.858 1.00 85.88 219 ASP A O 1
ATOM 1846 N N . ILE A 1 220 ? 20.740 -5.439 2.467 1.00 89.88 220 ILE A N 1
ATOM 1847 C CA . ILE A 1 220 ? 20.132 -5.038 1.204 1.00 89.88 220 ILE A CA 1
ATOM 1848 C C . ILE A 1 220 ? 18.978 -4.067 1.446 1.00 89.88 220 ILE A C 1
ATOM 1850 O O . ILE A 1 220 ? 18.337 -4.060 2.493 1.00 89.88 220 ILE A O 1
ATOM 1854 N N . PHE A 1 221 ? 18.704 -3.258 0.438 1.00 90.50 221 PHE A N 1
ATOM 1855 C CA . PHE A 1 221 ? 17.450 -2.555 0.250 1.00 90.50 221 PHE A CA 1
ATOM 1856 C C . PHE A 1 221 ? 16.664 -3.234 -0.867 1.00 90.50 221 PHE A C 1
ATOM 1858 O O . PHE A 1 221 ? 17.221 -3.934 -1.718 1.00 90.50 221 PHE A O 1
ATOM 1865 N N . GLU A 1 222 ? 15.360 -3.019 -0.864 1.00 90.38 222 GLU A N 1
ATOM 1866 C CA . GLU A 1 222 ? 14.501 -3.393 -1.971 1.00 90.38 222 GLU A CA 1
ATOM 1867 C C . GLU A 1 222 ? 14.437 -2.189 -2.920 1.00 90.38 222 GLU A C 1
ATOM 1869 O O . GLU A 1 222 ? 14.218 -1.053 -2.503 1.00 90.38 222 GLU A O 1
ATOM 1874 N N . PHE A 1 223 ? 14.723 -2.418 -4.199 1.00 93.25 223 PHE A N 1
ATOM 1875 C CA . PHE A 1 223 ? 14.726 -1.383 -5.224 1.00 93.25 223 PHE A CA 1
ATOM 1876 C C . PHE A 1 223 ? 13.589 -1.652 -6.193 1.00 93.25 223 PHE A C 1
ATOM 1878 O O . PHE A 1 223 ? 13.600 -2.644 -6.927 1.00 93.25 223 PHE A O 1
ATOM 1885 N N . ARG A 1 224 ? 12.581 -0.784 -6.141 1.00 93.44 224 ARG A N 1
ATOM 1886 C CA . ARG A 1 224 ? 11.373 -0.878 -6.955 1.00 93.44 224 ARG A CA 1
ATOM 1887 C C . ARG A 1 224 ? 11.504 0.062 -8.128 1.00 93.44 224 ARG A C 1
ATOM 1889 O O . ARG A 1 224 ? 11.826 1.225 -7.930 1.00 93.44 224 ARG A O 1
ATOM 1896 N N . ILE A 1 225 ? 11.236 -0.425 -9.327 1.00 95.38 225 ILE A N 1
ATOM 1897 C CA . ILE A 1 225 ? 11.271 0.365 -10.550 1.00 95.38 225 ILE A CA 1
ATOM 1898 C C . ILE A 1 225 ? 9.923 0.207 -11.230 1.00 95.38 225 ILE A C 1
ATOM 1900 O O . ILE A 1 225 ? 9.623 -0.855 -11.769 1.00 95.38 225 ILE A O 1
ATOM 1904 N N . HIS A 1 226 ? 9.098 1.239 -11.153 1.00 95.25 226 HIS A N 1
ATOM 1905 C CA . HIS A 1 226 ? 7.750 1.252 -11.700 1.00 95.25 226 HIS A CA 1
ATOM 1906 C C . HIS A 1 226 ? 7.745 1.998 -13.024 1.00 95.25 226 HIS A C 1
ATOM 1908 O O . HIS A 1 226 ? 8.445 3.000 -13.181 1.00 95.25 226 HIS A O 1
ATOM 1914 N N . SER A 1 227 ? 6.932 1.531 -13.961 1.00 95.38 227 SER A N 1
ATOM 1915 C CA . SER A 1 227 ? 6.679 2.207 -15.219 1.00 95.38 227 SER A CA 1
ATOM 1916 C C . SER A 1 227 ? 5.218 2.604 -15.351 1.00 95.38 227 SER A C 1
ATOM 1918 O O . SER A 1 227 ? 4.308 1.901 -14.903 1.00 95.38 227 SER A O 1
ATOM 1920 N N . TYR A 1 228 ? 5.002 3.747 -15.992 1.00 95.25 228 TYR A N 1
ATOM 1921 C CA . TYR A 1 228 ? 3.690 4.349 -16.151 1.00 95.25 228 TYR A CA 1
ATOM 1922 C C . TYR A 1 228 ? 3.488 4.845 -17.581 1.00 95.25 228 TYR A C 1
ATOM 1924 O O . TYR A 1 228 ? 4.383 5.446 -18.182 1.00 95.25 228 TYR A O 1
ATOM 1932 N N . MET A 1 229 ? 2.290 4.607 -18.112 1.00 93.56 229 MET A N 1
ATOM 1933 C CA . MET A 1 229 ? 1.813 5.234 -19.341 1.00 93.56 229 MET A CA 1
ATOM 1934 C C . MET A 1 229 ? 1.386 6.660 -19.028 1.00 93.56 229 MET A C 1
ATOM 1936 O O . MET A 1 229 ? 0.531 6.883 -18.164 1.00 93.56 229 MET A O 1
ATOM 1940 N N . THR A 1 230 ? 1.941 7.610 -19.767 1.00 89.62 230 THR A N 1
ATOM 1941 C CA . THR A 1 230 ? 1.641 9.030 -19.611 1.00 89.62 230 THR A CA 1
ATOM 1942 C C . THR A 1 230 ? 0.829 9.520 -20.805 1.00 89.62 230 THR A C 1
ATOM 1944 O O . THR A 1 230 ? 1.037 9.104 -21.943 1.00 89.62 230 THR A O 1
ATOM 1947 N N . THR A 1 231 ? -0.137 10.405 -20.562 1.00 85.31 231 THR A N 1
ATOM 1948 C CA . THR A 1 231 ? -0.963 10.992 -21.635 1.00 85.31 231 THR A CA 1
ATOM 1949 C C . THR A 1 231 ? -0.268 12.152 -22.345 1.00 85.31 231 THR A C 1
ATOM 1951 O O . THR A 1 231 ? -0.669 12.535 -23.439 1.00 85.31 231 THR A O 1
ATOM 1954 N N . ASN A 1 232 ? 0.779 12.709 -21.735 1.00 87.25 232 ASN A N 1
ATOM 1955 C CA . ASN A 1 232 ? 1.556 13.837 -22.246 1.00 87.25 232 ASN A CA 1
ATOM 1956 C C . ASN A 1 232 ? 2.877 13.417 -22.920 1.00 87.25 232 ASN A C 1
ATOM 1958 O O . ASN A 1 232 ? 3.654 14.289 -23.303 1.00 87.25 232 ASN A O 1
ATOM 1962 N N . GLY A 1 233 ? 3.148 12.112 -23.038 1.00 84.00 233 GLY A N 1
ATOM 1963 C CA . GLY A 1 233 ? 4.385 11.591 -23.625 1.00 84.00 233 GLY A CA 1
ATOM 1964 C C . GLY A 1 233 ? 5.632 11.764 -22.749 1.00 84.00 233 GLY A C 1
ATOM 1965 O O . GLY A 1 233 ? 6.750 11.672 -23.255 1.00 84.00 233 GLY A O 1
ATOM 1966 N N . ASP A 1 234 ? 5.475 12.033 -21.448 1.00 92.12 234 ASP A N 1
ATOM 1967 C CA . ASP A 1 234 ? 6.588 12.021 -20.498 1.00 92.12 234 ASP A CA 1
ATOM 1968 C C . ASP A 1 234 ? 7.179 10.606 -20.396 1.00 92.12 234 ASP A C 1
ATOM 1970 O O . ASP A 1 234 ? 6.515 9.676 -19.941 1.00 92.12 234 ASP A O 1
ATOM 1974 N N . ASN A 1 235 ? 8.444 10.476 -20.800 1.00 94.00 235 ASN A N 1
ATOM 1975 C CA . ASN A 1 235 ? 9.252 9.259 -20.715 1.00 94.00 235 ASN A CA 1
ATOM 1976 C C . ASN A 1 235 ? 10.433 9.435 -19.748 1.00 94.00 235 ASN A C 1
ATOM 1978 O O . ASN A 1 235 ? 11.457 8.757 -19.872 1.00 94.00 235 ASN A O 1
ATOM 1982 N N . SER A 1 236 ? 10.350 10.373 -18.805 1.00 96.19 236 SER A N 1
ATOM 1983 C CA . SER A 1 236 ? 11.419 10.615 -17.840 1.00 96.19 236 SER A CA 1
ATOM 1984 C C . SER A 1 236 ? 11.700 9.387 -16.973 1.00 96.19 236 SER A C 1
ATOM 1986 O O . SER A 1 236 ? 10.827 8.559 -16.715 1.00 96.19 236 SER A O 1
ATOM 1988 N N . VAL A 1 237 ? 12.955 9.266 -16.544 1.00 97.25 237 VAL A N 1
ATOM 1989 C CA . VAL A 1 237 ? 13.412 8.274 -15.571 1.00 97.25 237 VAL A CA 1
ATOM 1990 C C . VAL A 1 237 ? 13.865 9.050 -14.348 1.00 97.25 237 VAL A C 1
ATOM 1992 O O . VAL A 1 237 ? 14.715 9.931 -14.479 1.00 97.25 237 VAL A O 1
ATOM 1995 N N . LYS A 1 238 ? 13.292 8.754 -13.183 1.00 96.19 238 LYS A N 1
ATOM 1996 C CA . LYS A 1 238 ? 13.647 9.423 -11.928 1.00 96.19 238 LYS A CA 1
ATOM 1997 C C . LYS A 1 238 ? 13.784 8.427 -10.796 1.00 96.19 238 LYS A C 1
ATOM 1999 O O . LYS A 1 238 ? 13.070 7.425 -10.745 1.00 96.19 238 LYS A O 1
ATOM 2004 N N . LEU A 1 239 ? 14.680 8.740 -9.872 1.00 95.06 239 LEU A N 1
ATOM 2005 C CA . LEU A 1 239 ? 14.741 8.088 -8.574 1.00 95.06 239 LEU A CA 1
ATOM 2006 C C . LEU A 1 239 ? 14.096 9.012 -7.545 1.00 95.06 239 LEU A C 1
ATOM 2008 O O . LEU A 1 239 ? 14.540 10.145 -7.375 1.00 95.06 239 LEU A O 1
ATOM 2012 N N . ASP A 1 240 ? 13.067 8.543 -6.847 1.00 91.25 240 ASP A N 1
ATOM 2013 C CA . ASP A 1 240 ? 12.499 9.318 -5.753 1.00 91.25 240 ASP A CA 1
ATOM 2014 C C . ASP A 1 240 ? 13.517 9.427 -4.606 1.00 91.25 240 ASP A C 1
ATOM 2016 O O . ASP A 1 240 ? 14.129 8.440 -4.189 1.00 91.25 240 ASP A O 1
ATOM 2020 N N . HIS A 1 241 ? 13.721 10.645 -4.101 1.00 86.25 241 HIS A N 1
ATOM 2021 C CA . HIS A 1 241 ? 14.675 10.949 -3.031 1.00 86.25 241 HIS A CA 1
ATOM 2022 C C . HIS A 1 241 ? 14.091 10.719 -1.624 1.00 86.25 241 HIS A C 1
ATOM 2024 O O . HIS A 1 241 ? 14.516 11.354 -0.653 1.00 86.25 241 HIS A O 1
ATOM 2030 N N . GLN A 1 242 ? 13.128 9.811 -1.495 1.00 83.94 242 GLN A N 1
ATOM 2031 C CA . GLN A 1 242 ? 12.535 9.382 -0.240 1.00 83.94 242 GLN A CA 1
ATOM 2032 C C . GLN A 1 242 ? 12.812 7.897 0.023 1.00 83.94 242 GLN A C 1
ATOM 2034 O O . GLN A 1 242 ? 12.641 7.037 -0.836 1.00 83.94 242 GLN A O 1
ATOM 2039 N N . PHE A 1 243 ? 13.205 7.585 1.262 1.00 83.62 243 PHE A N 1
ATOM 2040 C CA . PHE A 1 243 ? 13.249 6.206 1.741 1.00 83.62 243 PHE A CA 1
ATOM 2041 C C . PHE A 1 243 ? 11.859 5.788 2.231 1.00 83.62 243 PHE A C 1
ATOM 2043 O O . PHE A 1 243 ? 11.259 6.480 3.062 1.00 83.62 243 PHE A O 1
ATOM 2050 N N . TYR A 1 244 ? 11.356 4.661 1.730 1.00 82.00 244 TYR A N 1
ATOM 2051 C CA . TYR A 1 244 ? 10.021 4.163 2.051 1.00 82.00 244 TYR A CA 1
ATOM 2052 C C . TYR A 1 244 ? 10.094 3.029 3.079 1.00 82.00 244 TYR A C 1
ATOM 2054 O O . TYR A 1 244 ? 10.540 1.919 2.786 1.00 82.00 244 TYR A O 1
ATOM 2062 N N . ASP A 1 245 ? 9.633 3.325 4.295 1.00 76.62 245 ASP A N 1
ATOM 2063 C CA . ASP A 1 245 ? 9.617 2.410 5.445 1.00 76.62 245 ASP A CA 1
ATOM 2064 C C . ASP A 1 245 ? 8.263 1.702 5.631 1.00 76.62 245 ASP A C 1
ATOM 2066 O O . ASP A 1 245 ? 8.205 0.571 6.100 1.00 76.62 245 ASP A O 1
ATOM 2070 N N . PHE A 1 246 ? 7.175 2.342 5.204 1.00 83.81 246 PHE A N 1
ATOM 2071 C CA . PHE A 1 246 ? 5.840 1.770 5.144 1.00 83.81 246 PHE A CA 1
ATOM 2072 C C . PHE A 1 246 ? 5.215 2.027 3.783 1.00 83.81 246 PHE A C 1
ATOM 2074 O O . PHE A 1 246 ? 4.981 3.175 3.389 1.00 83.81 246 PHE A O 1
ATOM 2081 N N . TYR A 1 247 ? 4.984 0.941 3.063 1.00 84.88 247 TYR A N 1
ATOM 2082 C CA . TYR A 1 247 ? 4.626 0.948 1.657 1.00 84.88 247 TYR A CA 1
ATOM 2083 C C . TYR A 1 247 ? 3.804 -0.308 1.333 1.00 84.88 247 TYR A C 1
ATOM 2085 O O . TYR A 1 247 ? 3.876 -1.303 2.071 1.00 84.88 247 TYR A O 1
ATOM 2093 N N . PRO A 1 248 ? 3.001 -0.275 0.263 1.00 83.88 248 PRO A N 1
ATOM 2094 C CA . PRO A 1 248 ? 2.113 -1.371 -0.076 1.00 83.88 248 PRO A CA 1
ATOM 2095 C C . PRO A 1 248 ? 2.863 -2.547 -0.702 1.00 83.88 248 PRO A C 1
ATOM 2097 O O . PRO A 1 248 ? 4.090 -2.551 -0.879 1.00 83.88 248 PRO A O 1
ATOM 2100 N N . SER A 1 249 ? 2.101 -3.574 -1.066 1.00 79.50 249 SER A N 1
ATOM 2101 C CA . SER A 1 249 ? 2.593 -4.689 -1.866 1.00 79.50 249 SER A CA 1
ATOM 2102 C C . SER A 1 249 ? 3.211 -4.212 -3.200 1.00 79.50 249 SER A C 1
ATOM 2104 O O . SER A 1 249 ? 3.200 -3.032 -3.548 1.00 79.50 249 SER A O 1
ATOM 2106 N N . TYR A 1 250 ? 3.855 -5.127 -3.913 1.00 77.31 250 TYR A N 1
ATOM 2107 C CA . TYR A 1 250 ? 4.783 -4.838 -5.007 1.00 77.31 250 TYR A CA 1
ATOM 2108 C C . TYR A 1 250 ? 4.232 -4.053 -6.196 1.00 77.31 250 TYR A C 1
ATOM 2110 O O . TYR A 1 250 ? 5.012 -3.403 -6.884 1.00 77.31 250 TYR A O 1
ATOM 2118 N N . PHE A 1 251 ? 2.926 -4.121 -6.432 1.00 81.50 251 PHE A N 1
ATOM 2119 C CA . PHE A 1 251 ? 2.305 -3.611 -7.655 1.00 81.50 251 PHE A CA 1
ATOM 2120 C C . PHE A 1 251 ? 1.419 -2.384 -7.432 1.00 81.50 251 PHE A C 1
ATOM 2122 O O . PHE A 1 251 ? 0.883 -1.854 -8.394 1.00 81.50 251 PHE A O 1
ATOM 2129 N N . HIS A 1 252 ? 1.296 -1.928 -6.185 1.00 88.50 252 HIS A N 1
ATOM 2130 C CA . HIS A 1 252 ? 0.549 -0.721 -5.838 1.00 88.50 252 HIS A CA 1
ATOM 2131 C C . HIS A 1 252 ? 1.457 0.506 -5.856 1.00 88.50 252 HIS A C 1
ATOM 2133 O O . HIS A 1 252 ? 2.680 0.409 -5.685 1.00 88.50 252 HIS A O 1
ATOM 2139 N N . ASN A 1 253 ? 0.853 1.678 -5.989 1.00 89.81 253 ASN A N 1
ATOM 2140 C CA . ASN A 1 253 ? 1.583 2.932 -6.053 1.00 89.81 253 ASN A CA 1
ATOM 2141 C C . ASN A 1 253 ? 2.102 3.359 -4.675 1.00 89.81 253 ASN A C 1
ATOM 2143 O O . ASN A 1 253 ? 1.430 3.238 -3.651 1.00 89.81 253 ASN A O 1
ATOM 2147 N N . LEU A 1 254 ? 3.319 3.907 -4.648 1.00 89.56 254 LEU A N 1
ATOM 2148 C CA . LEU A 1 254 ? 3.932 4.440 -3.425 1.00 89.56 254 LEU A CA 1
ATOM 2149 C C . LEU A 1 254 ? 3.561 5.914 -3.179 1.00 89.56 254 LEU A C 1
ATOM 2151 O O . LEU A 1 254 ? 3.822 6.463 -2.104 1.00 89.56 254 LEU A O 1
ATOM 2155 N N . GLU A 1 255 ? 2.943 6.555 -4.167 1.00 91.44 255 GLU A N 1
ATOM 2156 C CA . GLU A 1 255 ? 2.545 7.955 -4.169 1.00 91.44 255 GLU A CA 1
ATOM 2157 C C . GLU A 1 255 ? 1.273 8.168 -4.993 1.00 91.44 255 GLU A C 1
ATOM 2159 O O . GLU A 1 255 ? 0.824 7.283 -5.719 1.00 91.44 255 GLU A O 1
ATOM 2164 N N . GLU A 1 256 ? 0.679 9.352 -4.875 1.00 93.44 256 GLU A N 1
ATOM 2165 C CA . GLU A 1 256 ? -0.465 9.725 -5.700 1.00 93.44 256 GLU A CA 1
ATOM 2166 C C . GLU A 1 256 ? -0.005 10.042 -7.120 1.00 93.44 256 GLU A C 1
ATOM 2168 O O . GLU A 1 256 ? 0.470 11.142 -7.407 1.00 93.44 256 GLU A O 1
ATOM 2173 N N . ILE A 1 257 ? -0.168 9.072 -8.013 1.00 91.38 257 ILE A N 1
ATOM 2174 C CA . ILE A 1 257 ? 0.184 9.202 -9.421 1.00 91.38 257 ILE A CA 1
ATOM 2175 C C . ILE A 1 257 ? -1.055 9.032 -10.298 1.00 91.38 257 ILE A C 1
ATOM 2177 O O . ILE A 1 257 ? -1.829 8.092 -10.144 1.00 91.38 257 ILE A O 1
ATOM 2181 N N . ILE A 1 258 ? -1.266 9.990 -11.203 1.00 91.19 258 ILE A N 1
ATOM 2182 C CA . ILE A 1 258 ? -2.378 9.963 -12.168 1.00 91.19 258 ILE A CA 1
ATOM 2183 C C . ILE A 1 258 ? -2.055 9.126 -13.410 1.00 91.19 258 ILE A C 1
ATOM 2185 O O . ILE A 1 258 ? -2.962 8.751 -14.150 1.00 91.19 258 ILE A O 1
ATOM 2189 N N . ASP A 1 259 ? -0.767 8.877 -13.652 1.00 92.44 259 ASP A N 1
ATOM 2190 C CA . ASP A 1 259 ? -0.292 8.092 -14.783 1.00 92.44 259 ASP A CA 1
ATOM 2191 C C . ASP A 1 259 ? -0.697 6.624 -14.592 1.00 92.44 259 ASP A C 1
ATOM 2193 O O . ASP A 1 259 ? -0.660 6.085 -13.483 1.00 92.44 259 ASP A O 1
ATOM 2197 N N . LYS A 1 260 ? -1.094 5.955 -15.677 1.00 90.69 260 LYS A N 1
ATOM 2198 C CA . LYS A 1 260 ? -1.589 4.578 -15.597 1.00 90.69 260 LYS A CA 1
ATOM 2199 C C . LYS A 1 260 ? -0.416 3.626 -15.392 1.00 90.69 260 LYS A C 1
ATOM 2201 O O . LYS A 1 260 ? 0.482 3.578 -16.231 1.00 90.69 260 LYS A O 1
ATOM 2206 N N . PHE A 1 261 ? -0.449 2.837 -14.322 1.00 90.19 261 PHE A N 1
ATOM 2207 C CA . PHE A 1 261 ? 0.550 1.801 -14.063 1.00 90.19 261 PHE A CA 1
ATOM 2208 C C . PHE A 1 261 ? 0.666 0.837 -15.255 1.00 90.19 261 PHE A C 1
ATOM 2210 O O . PHE A 1 261 ? -0.339 0.329 -15.758 1.00 90.19 261 PHE A O 1
ATOM 2217 N N . ALA A 1 262 ? 1.893 0.621 -15.724 1.00 89.44 262 ALA A N 1
ATOM 2218 C CA . ALA A 1 262 ? 2.204 -0.258 -16.850 1.00 89.44 262 ALA A CA 1
ATOM 2219 C C . ALA A 1 262 ? 2.993 -1.498 -16.434 1.00 89.44 262 ALA A C 1
ATOM 2221 O O . ALA A 1 262 ? 2.877 -2.535 -17.082 1.00 89.44 262 ALA A O 1
ATOM 2222 N N . GLY A 1 263 ? 3.792 -1.401 -15.376 1.00 87.31 263 GLY A N 1
ATOM 2223 C CA . GLY A 1 263 ? 4.593 -2.515 -14.899 1.00 87.31 263 GLY A CA 1
ATOM 2224 C C . GLY A 1 263 ? 5.505 -2.122 -13.748 1.00 87.31 263 GLY A C 1
ATOM 2225 O O . GLY A 1 263 ? 5.704 -0.946 -13.447 1.00 87.31 263 GLY A O 1
ATOM 2226 N N . ALA A 1 264 ? 6.081 -3.129 -13.100 1.00 90.19 264 ALA A N 1
ATOM 2227 C CA . ALA A 1 264 ? 7.097 -2.930 -12.081 1.00 90.19 264 ALA A CA 1
ATOM 2228 C C . ALA A 1 264 ? 8.154 -4.027 -12.141 1.00 90.19 264 ALA A C 1
ATOM 2230 O O . ALA A 1 264 ? 7.874 -5.184 -12.452 1.00 90.19 264 ALA A O 1
ATOM 2231 N N . HIS A 1 265 ? 9.373 -3.656 -11.776 1.00 91.56 265 HIS A N 1
ATOM 2232 C CA . HIS A 1 265 ? 10.459 -4.573 -11.499 1.00 91.56 265 HIS A CA 1
ATOM 2233 C C . HIS A 1 265 ? 10.962 -4.347 -10.076 1.00 91.56 265 HIS A C 1
ATOM 2235 O O . HIS A 1 265 ? 11.157 -3.207 -9.657 1.00 91.56 265 HIS A O 1
ATOM 2241 N N . ILE A 1 266 ? 11.208 -5.429 -9.339 1.00 90.88 266 ILE A N 1
ATOM 2242 C CA . ILE A 1 266 ? 11.806 -5.371 -8.005 1.00 90.88 266 ILE A CA 1
ATOM 2243 C C . ILE A 1 266 ? 13.124 -6.125 -8.018 1.00 90.88 266 ILE A C 1
ATOM 2245 O O . ILE A 1 266 ? 13.186 -7.285 -8.422 1.00 90.88 266 ILE A O 1
ATOM 2249 N N . THR A 1 267 ? 14.171 -5.466 -7.536 1.00 92.06 267 THR A N 1
ATOM 2250 C CA . THR A 1 267 ? 15.509 -6.042 -7.423 1.00 92.06 267 THR A CA 1
ATOM 2251 C C . THR A 1 267 ? 16.137 -5.703 -6.076 1.00 92.06 267 THR A C 1
ATOM 2253 O O . THR A 1 267 ? 15.692 -4.798 -5.370 1.00 92.06 267 THR A O 1
ATOM 2256 N N . SER A 1 268 ? 17.175 -6.445 -5.704 1.00 92.81 268 SER A N 1
ATOM 2257 C CA . SER A 1 268 ? 17.936 -6.185 -4.484 1.00 92.81 268 SER A CA 1
ATOM 2258 C C . SER A 1 268 ? 19.024 -5.152 -4.752 1.00 92.81 268 SER A C 1
ATOM 2260 O O . SER A 1 268 ? 19.799 -5.279 -5.703 1.00 92.81 268 SER A O 1
ATOM 2262 N N . LEU A 1 269 ? 19.113 -4.169 -3.866 1.00 93.44 269 LEU A N 1
ATOM 2263 C CA . LEU A 1 269 ? 20.132 -3.132 -3.859 1.00 93.44 269 LEU A CA 1
ATOM 2264 C C . LEU A 1 269 ? 21.061 -3.361 -2.669 1.00 93.44 269 LEU A C 1
ATOM 2266 O O . LEU A 1 269 ? 20.626 -3.296 -1.525 1.00 93.44 269 LEU A O 1
ATOM 2270 N N . LYS A 1 270 ? 22.337 -3.650 -2.907 1.00 91.81 270 LYS A N 1
ATOM 2271 C CA . LYS A 1 270 ? 23.300 -3.883 -1.824 1.00 91.81 270 LYS A CA 1
ATOM 2272 C C . LYS A 1 270 ? 23.535 -2.603 -1.031 1.00 91.81 270 LYS A C 1
ATOM 2274 O O . LYS A 1 270 ? 23.792 -1.554 -1.608 1.00 91.81 270 LYS A O 1
ATOM 2279 N N . LYS A 1 271 ? 23.489 -2.679 0.297 1.00 88.06 271 LYS A N 1
ATOM 2280 C CA . LYS A 1 271 ? 23.675 -1.510 1.169 1.00 88.06 271 LYS A CA 1
ATOM 2281 C C . LYS A 1 271 ? 25.118 -0.994 1.193 1.00 88.06 271 LYS A C 1
ATOM 2283 O O . LYS A 1 271 ? 25.329 0.191 1.425 1.00 88.06 271 LYS A O 1
ATOM 2288 N N . GLU A 1 272 ? 26.092 -1.877 0.969 1.00 88.31 272 GLU A N 1
ATOM 2289 C CA . GLU A 1 272 ? 27.525 -1.554 1.001 1.00 88.31 272 GLU A CA 1
ATOM 2290 C C . GLU A 1 272 ? 27.932 -0.589 -0.122 1.00 88.31 272 GLU A C 1
ATOM 2292 O O . GLU A 1 272 ? 28.590 0.420 0.130 1.00 88.31 272 GLU A O 1
ATOM 2297 N N . ASP A 1 273 ? 27.519 -0.885 -1.355 1.00 89.69 273 ASP A N 1
ATOM 2298 C CA . ASP A 1 273 ? 27.975 -0.191 -2.561 1.00 89.69 273 ASP A CA 1
ATOM 2299 C C . ASP A 1 273 ? 26.834 0.376 -3.419 1.00 89.69 273 ASP A C 1
ATOM 2301 O O . ASP A 1 273 ? 27.092 0.985 -4.459 1.00 89.69 273 ASP A O 1
ATOM 2305 N N . PHE A 1 274 ? 25.579 0.193 -2.996 1.00 89.50 274 PHE A N 1
ATOM 2306 C CA . PHE A 1 274 ? 24.387 0.547 -3.765 1.00 89.50 274 PHE A CA 1
ATOM 2307 C C . PHE A 1 274 ? 24.400 -0.065 -5.176 1.00 89.50 274 PHE A C 1
ATOM 2309 O O . PHE A 1 274 ? 23.894 0.507 -6.141 1.00 89.50 274 PHE A O 1
ATOM 2316 N N . SER A 1 275 ? 24.979 -1.257 -5.329 1.00 91.25 275 SER A N 1
ATOM 2317 C CA . SER A 1 275 ? 24.897 -2.010 -6.575 1.00 91.25 275 SER A CA 1
ATOM 2318 C C . SER A 1 275 ? 23.612 -2.837 -6.639 1.00 91.25 275 SER A C 1
ATOM 2320 O O . SER A 1 275 ? 23.110 -3.350 -5.640 1.00 91.25 275 SER A O 1
ATOM 2322 N N . PHE A 1 276 ? 23.078 -2.986 -7.849 1.00 93.81 276 PHE A N 1
ATOM 2323 C CA . PHE A 1 276 ? 21.945 -3.852 -8.154 1.00 93.81 276 PHE A CA 1
ATOM 2324 C C . PHE A 1 276 ? 22.191 -4.555 -9.492 1.00 93.81 276 PHE A C 1
ATOM 2326 O O . PHE A 1 276 ? 22.954 -4.065 -10.338 1.00 93.81 276 PHE A O 1
ATOM 2333 N N . ARG A 1 277 ? 21.556 -5.716 -9.681 1.00 90.56 277 ARG A N 1
ATOM 2334 C CA . ARG A 1 277 ? 21.575 -6.444 -10.955 1.00 90.56 277 ARG A CA 1
ATOM 2335 C C . ARG A 1 277 ? 20.765 -5.655 -11.979 1.00 90.56 277 ARG A C 1
ATOM 2337 O O . ARG A 1 277 ? 19.579 -5.451 -11.748 1.00 90.56 277 ARG A O 1
ATOM 2344 N N . ASN A 1 278 ? 21.387 -5.268 -13.093 1.00 91.06 278 ASN A N 1
ATOM 2345 C CA . ASN A 1 278 ? 20.724 -4.511 -14.155 1.00 91.06 278 ASN A CA 1
ATOM 2346 C C . ASN A 1 278 ? 19.564 -5.335 -14.762 1.00 91.06 278 ASN A C 1
ATOM 2348 O O . ASN A 1 278 ? 19.825 -6.361 -15.404 1.00 91.06 278 ASN A O 1
ATOM 2352 N N . PRO A 1 279 ? 18.296 -4.917 -14.579 1.00 90.69 279 PRO A N 1
ATOM 2353 C CA . PRO A 1 279 ? 17.150 -5.626 -15.129 1.00 90.69 279 PRO A CA 1
ATOM 2354 C C . PRO A 1 279 ? 16.874 -5.274 -16.598 1.00 90.69 279 PRO A C 1
ATOM 2356 O O . PRO A 1 279 ? 16.029 -5.906 -17.219 1.00 90.69 279 PRO A O 1
ATOM 2359 N N . PHE A 1 280 ? 17.627 -4.348 -17.183 1.00 93.69 280 PHE A N 1
ATOM 2360 C CA . PHE A 1 280 ? 17.439 -3.815 -18.533 1.00 93.69 280 PHE A CA 1
ATOM 2361 C C . PHE A 1 280 ? 18.428 -4.396 -19.559 1.00 93.69 280 PHE A C 1
ATOM 2363 O O . PHE A 1 280 ? 18.645 -3.831 -20.626 1.00 93.69 280 PHE A O 1
ATOM 2370 N N . SER A 1 281 ? 19.068 -5.523 -19.232 1.00 92.12 281 SER A N 1
ATOM 2371 C CA . SER A 1 281 ? 20.004 -6.208 -20.135 1.00 92.12 281 SER A CA 1
ATOM 2372 C C . SER A 1 281 ? 19.313 -6.796 -21.376 1.00 92.12 281 SER A C 1
ATOM 2374 O O . SER A 1 281 ? 18.136 -7.148 -21.317 1.00 92.12 281 SER A O 1
ATOM 2376 N N . ILE A 1 282 ? 20.069 -7.013 -22.460 1.00 92.94 282 ILE A N 1
ATOM 2377 C CA . ILE A 1 282 ? 19.578 -7.632 -23.711 1.00 92.94 282 ILE A CA 1
ATOM 2378 C C . ILE A 1 282 ? 18.866 -8.968 -23.453 1.00 92.94 282 ILE A C 1
ATOM 2380 O O . ILE A 1 282 ? 17.792 -9.211 -23.992 1.00 92.94 282 ILE A O 1
ATOM 2384 N N . ASN A 1 283 ? 19.405 -9.803 -22.562 1.00 90.69 283 ASN A N 1
ATOM 2385 C CA . ASN A 1 283 ? 18.780 -11.082 -22.215 1.00 90.69 283 ASN A CA 1
ATOM 2386 C C . ASN A 1 283 ? 17.364 -10.903 -21.642 1.00 90.69 283 ASN A C 1
ATOM 2388 O O . ASN A 1 283 ? 16.480 -11.717 -21.904 1.00 90.69 283 ASN A O 1
ATOM 2392 N N . ASN A 1 284 ? 17.132 -9.835 -20.873 1.00 91.00 284 ASN A N 1
ATOM 2393 C CA . ASN A 1 284 ? 15.803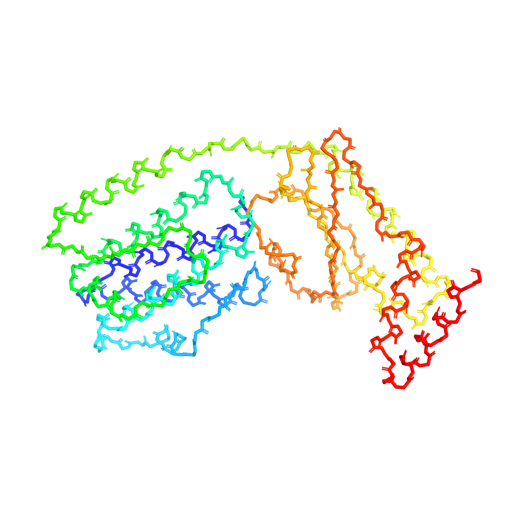 -9.534 -20.348 1.00 91.00 284 ASN A CA 1
ATOM 2394 C C . ASN A 1 284 ? 14.888 -8.946 -21.427 1.00 91.00 284 ASN A C 1
ATOM 2396 O O . ASN A 1 284 ? 13.707 -9.267 -21.420 1.00 91.00 284 ASN A O 1
ATOM 2400 N N . ILE A 1 285 ? 15.421 -8.178 -22.385 1.00 93.88 285 ILE A N 1
ATOM 2401 C CA 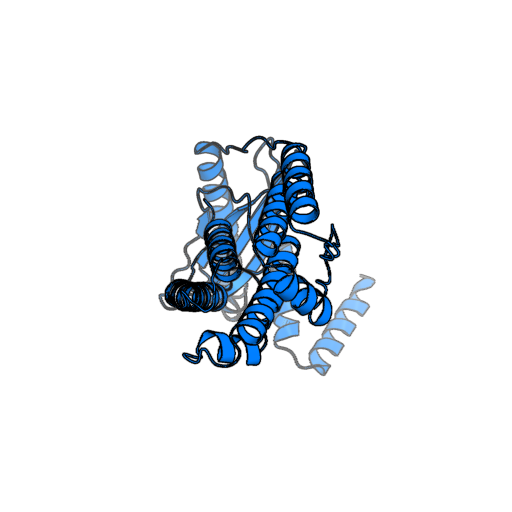. ILE A 1 285 ? 14.664 -7.714 -23.563 1.00 93.88 285 ILE A CA 1
ATOM 2402 C C . ILE A 1 285 ? 14.155 -8.912 -24.371 1.00 93.88 285 ILE A C 1
ATOM 2404 O O . ILE A 1 285 ? 12.991 -8.954 -24.755 1.00 93.88 285 ILE A O 1
ATOM 2408 N N . HIS A 1 286 ? 14.995 -9.925 -24.599 1.00 92.56 286 HIS A N 1
ATOM 2409 C CA . HIS A 1 286 ? 14.580 -11.138 -25.315 1.00 92.56 286 HIS A CA 1
ATOM 2410 C C . HIS A 1 286 ? 13.553 -11.958 -24.539 1.00 92.56 286 HIS A C 1
ATOM 2412 O O . HIS A 1 286 ? 12.623 -12.496 -25.134 1.00 92.56 286 HIS A O 1
ATOM 2418 N N . ARG A 1 287 ? 13.675 -12.027 -23.211 1.00 90.75 287 ARG A N 1
ATOM 2419 C CA . ARG A 1 287 ? 12.635 -12.635 -22.375 1.00 90.75 287 ARG A CA 1
ATOM 2420 C C . ARG A 1 287 ? 11.313 -11.877 -22.497 1.00 90.75 287 ARG A C 1
ATOM 2422 O O . ARG A 1 287 ? 10.267 -12.495 -22.636 1.00 90.75 287 ARG A O 1
ATOM 2429 N N . GLU A 1 288 ? 11.364 -10.555 -22.467 1.00 92.88 288 GLU A N 1
ATOM 2430 C CA . GLU A 1 288 ? 10.181 -9.715 -22.596 1.00 92.88 288 GLU A CA 1
ATOM 2431 C C . GLU A 1 288 ? 9.521 -9.855 -23.975 1.00 92.88 288 GLU A C 1
ATOM 2433 O O . GLU A 1 288 ? 8.301 -9.886 -24.059 1.00 92.88 288 GLU A O 1
ATOM 2438 N N . LEU A 1 289 ? 10.292 -10.062 -25.047 1.00 93.19 289 LEU A N 1
ATOM 2439 C CA . LEU A 1 289 ? 9.741 -10.398 -26.367 1.00 93.19 289 LEU A CA 1
ATOM 2440 C C . LEU A 1 289 ? 8.913 -11.685 -26.355 1.00 93.19 289 LEU A C 1
ATOM 2442 O O . LEU A 1 289 ? 7.883 -11.749 -27.021 1.00 93.19 289 LEU A O 1
ATOM 2446 N N . ILE A 1 290 ? 9.336 -12.697 -25.591 1.00 90.88 290 ILE A N 1
ATOM 2447 C CA . ILE A 1 290 ? 8.552 -13.925 -25.412 1.00 90.88 290 ILE A CA 1
ATOM 2448 C C . ILE A 1 290 ? 7.232 -13.603 -24.705 1.00 90.88 290 ILE A C 1
ATOM 2450 O O . ILE A 1 290 ? 6.178 -14.076 -25.123 1.00 90.88 290 ILE A O 1
ATOM 2454 N N . GLU A 1 291 ? 7.276 -12.777 -23.660 1.00 90.69 291 GLU A N 1
ATOM 2455 C CA . GLU A 1 291 ? 6.083 -12.361 -22.915 1.00 90.69 291 GLU A CA 1
ATOM 2456 C C . GLU A 1 291 ? 5.126 -11.543 -23.804 1.00 90.69 291 GLU A C 1
ATOM 2458 O O . GLU A 1 291 ? 3.931 -11.838 -23.844 1.00 90.69 291 GLU A O 1
ATOM 2463 N N . ILE A 1 292 ? 5.649 -10.603 -24.598 1.00 92.25 292 ILE A N 1
ATOM 2464 C CA . ILE A 1 292 ? 4.891 -9.833 -25.596 1.00 92.25 292 ILE A CA 1
ATOM 2465 C C . ILE A 1 292 ? 4.269 -10.771 -26.635 1.00 92.25 292 ILE A C 1
ATOM 2467 O O . ILE A 1 292 ? 3.088 -10.631 -26.950 1.00 92.25 292 ILE A O 1
ATOM 2471 N N . PHE A 1 293 ? 5.021 -11.745 -27.154 1.00 91.50 293 PHE A N 1
ATOM 2472 C CA . PHE A 1 293 ? 4.492 -12.715 -28.110 1.00 91.50 293 PHE A CA 1
ATOM 2473 C C . PHE A 1 293 ? 3.328 -13.503 -27.507 1.00 91.50 293 PHE A C 1
ATOM 2475 O O . PHE A 1 293 ? 2.264 -13.566 -28.117 1.00 91.50 293 PHE A O 1
ATOM 2482 N N . ILE A 1 294 ? 3.496 -14.050 -26.299 1.00 90.12 294 ILE A N 1
ATOM 2483 C CA . ILE A 1 294 ? 2.455 -14.829 -25.613 1.00 90.12 294 ILE A CA 1
ATOM 2484 C C . ILE A 1 294 ? 1.195 -13.985 -25.393 1.00 90.12 294 ILE A C 1
ATOM 2486 O O . ILE A 1 294 ? 0.097 -14.455 -25.667 1.00 90.12 294 ILE A O 1
ATOM 2490 N N . GLN A 1 295 ? 1.338 -12.735 -24.946 1.00 89.06 295 GLN A N 1
ATOM 2491 C CA . GLN A 1 295 ? 0.201 -11.844 -24.681 1.00 89.06 295 GLN A CA 1
ATOM 2492 C C . GLN A 1 295 ? -0.593 -11.467 -25.938 1.00 89.06 295 GLN A C 1
ATOM 2494 O O . GLN A 1 295 ? -1.784 -11.185 -25.840 1.00 89.06 295 GLN A O 1
ATOM 2499 N N . ASN A 1 296 ? 0.057 -11.448 -27.104 1.00 88.12 296 ASN A N 1
ATOM 2500 C CA . ASN A 1 296 ? -0.551 -11.021 -28.367 1.00 88.12 296 ASN A CA 1
ATOM 2501 C C . ASN A 1 296 ? -0.869 -12.187 -29.318 1.00 88.12 296 ASN A C 1
ATOM 2503 O O . ASN A 1 296 ? -1.344 -11.958 -30.430 1.00 88.12 296 ASN A O 1
ATOM 2507 N N . SER A 1 297 ? -0.613 -13.430 -28.905 1.00 90.25 297 SER A N 1
ATOM 2508 C CA . SER A 1 297 ? -0.823 -14.618 -29.734 1.00 90.25 297 SER A CA 1
ATOM 2509 C C . SER A 1 297 ? -2.102 -15.362 -29.373 1.00 90.25 297 SER A C 1
ATOM 2511 O O . SER A 1 297 ? -2.584 -15.334 -28.243 1.00 90.25 297 SER A O 1
ATOM 2513 N N . SER A 1 298 ? -2.645 -16.081 -30.354 1.00 93.94 298 SER A N 1
ATOM 2514 C CA . SER A 1 298 ? -3.721 -17.045 -30.121 1.00 93.94 298 SER A CA 1
ATOM 2515 C C . SER A 1 298 ? -3.201 -18.283 -29.380 1.00 93.94 298 SER A C 1
ATOM 2517 O O . SER A 1 298 ? -2.003 -18.569 -29.398 1.00 93.94 298 SER A O 1
ATOM 2519 N N . GLY A 1 299 ? -4.110 -19.065 -28.785 1.00 91.56 299 GLY A N 1
ATOM 2520 C CA . GLY A 1 299 ? -3.756 -20.315 -28.100 1.00 91.56 299 GLY A CA 1
ATOM 2521 C C . GLY A 1 299 ? -2.932 -21.270 -28.973 1.00 91.56 299 GLY A C 1
ATOM 2522 O O . GLY A 1 299 ? -1.892 -21.748 -28.528 1.00 91.56 299 GLY A O 1
ATOM 2523 N N . ASN A 1 300 ? -3.323 -21.453 -30.240 1.00 92.75 300 ASN A N 1
ATOM 2524 C CA . ASN A 1 300 ? -2.576 -22.288 -31.189 1.00 92.75 300 ASN A CA 1
ATOM 2525 C C . ASN A 1 300 ? -1.163 -21.736 -31.453 1.00 92.75 300 ASN A C 1
ATOM 2527 O O . ASN A 1 300 ? -0.202 -22.496 -31.475 1.00 92.75 300 ASN A O 1
ATOM 2531 N N . GLY A 1 301 ? -1.011 -20.414 -31.598 1.00 89.50 301 GLY A N 1
ATOM 2532 C CA . GLY A 1 301 ? 0.304 -19.791 -31.797 1.00 89.50 301 GLY A CA 1
ATOM 2533 C C . GLY A 1 301 ? 1.233 -19.958 -30.590 1.00 89.50 301 GLY A C 1
ATOM 2534 O O . GLY A 1 301 ? 2.431 -20.193 -30.748 1.00 89.50 301 GLY A O 1
ATOM 2535 N N . ILE A 1 302 ? 0.681 -19.899 -29.374 1.00 91.88 302 ILE A N 1
ATOM 2536 C CA . ILE A 1 302 ? 1.429 -20.165 -28.136 1.00 91.88 302 ILE A CA 1
ATOM 2537 C C . ILE A 1 302 ? 1.867 -21.635 -28.080 1.00 91.88 302 ILE A C 1
ATOM 2539 O O . ILE A 1 302 ? 3.004 -21.924 -27.693 1.00 91.88 302 ILE A O 1
ATOM 2543 N N . GLU A 1 303 ? 0.998 -22.565 -28.480 1.00 91.12 303 GLU A N 1
ATOM 2544 C CA . GLU A 1 303 ? 1.294 -24.001 -28.510 1.00 91.12 303 GLU A CA 1
ATOM 2545 C C . GLU A 1 303 ? 2.414 -24.332 -29.508 1.00 91.12 303 GLU A C 1
ATOM 2547 O O . GLU A 1 303 ? 3.379 -25.021 -29.157 1.00 91.12 303 GLU A O 1
ATOM 2552 N N . GLU A 1 304 ? 2.339 -23.791 -30.726 1.00 92.12 304 GLU A N 1
ATOM 2553 C CA . GLU A 1 304 ? 3.364 -23.960 -31.761 1.00 92.12 304 GLU A CA 1
ATOM 2554 C C . GLU A 1 304 ? 4.720 -23.411 -31.308 1.00 92.12 304 GLU A C 1
ATOM 2556 O O . GLU A 1 304 ? 5.744 -24.095 -31.413 1.00 92.12 304 GLU A O 1
ATOM 2561 N N . PHE A 1 305 ? 4.728 -22.204 -30.737 1.00 90.38 305 PHE A N 1
ATOM 2562 C CA . PHE A 1 305 ? 5.938 -21.572 -30.222 1.00 90.38 305 PHE A CA 1
ATOM 2563 C C . PHE A 1 305 ? 6.553 -22.360 -29.057 1.00 90.38 305 PHE A C 1
ATOM 2565 O O . PHE A 1 305 ? 7.759 -22.609 -29.031 1.00 90.38 305 PHE A O 1
ATOM 2572 N N . THR A 1 306 ? 5.730 -22.828 -28.118 1.00 86.94 306 THR A N 1
ATOM 2573 C CA . THR A 1 306 ? 6.200 -23.656 -26.997 1.00 86.94 306 THR A CA 1
ATOM 2574 C C . THR A 1 306 ? 6.766 -24.987 -27.495 1.00 86.94 306 THR A C 1
ATOM 2576 O O . THR A 1 306 ? 7.825 -25.424 -27.041 1.00 86.94 306 THR A O 1
ATOM 2579 N N . THR A 1 307 ? 6.112 -25.609 -28.479 1.00 89.62 307 THR A N 1
ATOM 2580 C CA . THR A 1 307 ? 6.595 -26.836 -29.128 1.00 89.62 307 THR A CA 1
ATOM 2581 C C . THR A 1 307 ? 7.945 -26.617 -29.807 1.00 89.62 307 THR A C 1
ATOM 2583 O O . THR A 1 307 ? 8.838 -27.459 -29.689 1.00 89.62 307 THR A O 1
ATOM 2586 N N . PHE A 1 308 ? 8.122 -25.485 -30.492 1.00 88.25 308 PHE A N 1
ATOM 2587 C CA . PHE A 1 308 ? 9.404 -25.087 -31.066 1.00 88.25 308 PHE A CA 1
ATOM 2588 C C . PHE A 1 308 ? 10.488 -24.956 -29.985 1.00 88.25 308 PHE A C 1
ATOM 2590 O O . PHE A 1 308 ? 11.523 -25.614 -30.086 1.00 88.25 308 PHE A O 1
ATOM 2597 N N . LEU A 1 309 ? 10.230 -24.208 -28.905 1.00 85.69 309 LEU A N 1
ATOM 2598 C CA . LEU A 1 309 ? 11.185 -24.047 -27.801 1.00 85.69 309 LEU A CA 1
ATOM 2599 C C . LEU A 1 309 ? 11.583 -25.386 -27.158 1.00 85.69 309 LEU A C 1
ATOM 2601 O O . LEU A 1 309 ? 12.756 -25.602 -26.852 1.00 85.69 309 LEU A O 1
ATOM 2605 N N . LEU A 1 310 ? 10.634 -26.311 -26.983 1.00 85.44 310 LEU A N 1
ATOM 2606 C CA . LEU A 1 310 ? 10.912 -27.647 -26.446 1.00 85.44 310 LEU A CA 1
ATOM 2607 C C . LEU A 1 310 ? 11.805 -28.478 -27.376 1.00 85.44 310 LEU A C 1
ATOM 2609 O O . LEU A 1 310 ? 12.675 -29.197 -26.885 1.00 85.44 310 LEU A O 1
ATOM 2613 N N . LYS A 1 311 ? 11.641 -28.356 -28.700 1.00 85.75 311 LYS A N 1
ATOM 2614 C CA . LYS A 1 311 ? 12.526 -29.001 -29.688 1.00 85.75 311 LYS A CA 1
ATOM 2615 C C . LYS A 1 311 ? 13.936 -28.405 -29.669 1.00 85.75 311 LYS A C 1
ATOM 2617 O O . LYS A 1 311 ? 14.905 -29.134 -29.858 1.00 85.75 311 LYS A O 1
ATOM 2622 N N . CYS A 1 312 ? 14.062 -27.113 -29.378 1.00 82.19 312 CYS A N 1
ATOM 2623 C CA . CYS A 1 312 ? 15.353 -26.445 -29.219 1.00 82.19 312 CYS A CA 1
ATOM 2624 C C . CYS A 1 312 ? 16.093 -26.821 -27.922 1.00 82.19 312 CYS A C 1
ATOM 2626 O O . CYS A 1 312 ? 17.290 -26.584 -27.836 1.00 82.19 312 CYS A O 1
ATOM 2628 N N . LYS A 1 313 ? 15.438 -27.446 -26.929 1.00 61.66 313 LYS A N 1
ATOM 2629 C CA . LYS A 1 313 ? 16.054 -27.826 -25.636 1.00 61.66 313 LYS A CA 1
ATOM 2630 C C . LYS A 1 313 ? 17.214 -28.837 -25.762 1.00 61.66 313 LYS A C 1
ATOM 2632 O O . LYS A 1 313 ? 17.924 -29.063 -24.786 1.00 61.66 313 LYS A O 1
ATOM 2637 N N . GLY A 1 314 ? 17.385 -29.464 -26.928 1.00 58.53 314 GLY A N 1
ATOM 2638 C CA . GLY A 1 314 ? 18.476 -30.398 -27.229 1.00 58.53 314 GLY A CA 1
ATOM 2639 C C . GLY A 1 314 ? 19.616 -29.835 -28.088 1.00 58.53 314 GLY A C 1
ATOM 2640 O O . GLY A 1 314 ? 20.464 -30.627 -28.492 1.00 58.53 314 GLY A O 1
ATOM 2641 N N . TYR A 1 315 ? 19.613 -28.532 -28.397 1.00 46.06 315 TYR A N 1
ATOM 2642 C CA . TYR A 1 315 ? 20.642 -27.855 -29.199 1.00 46.06 315 TYR A CA 1
ATOM 2643 C C . TYR A 1 315 ? 21.653 -27.084 -28.352 1.00 46.06 315 TYR A C 1
ATOM 2645 O O . TYR A 1 315 ? 21.240 -26.495 -27.325 1.00 46.06 315 TYR A O 1
#

Foldseek 3Di:
DFPLVVLLVQLLVLLLQLLLDDLVRCVSVLVSLVSNVVSVCLCVLQQFADADDDPVLVVLSPDPDCVVVLLSSLVNSQSSLQRSQVQLVQKPPPAWLVSLLSVLSSVVSNLSHDQVSLVSNQVPHDDHPPDPDDDRSHDPDVVRSVVVNVVSVVRSVPTHDDDDDDDDPVLQVVVQVVLQVLLVVLLVVCCVPPVVCQVLDQQNQWAKEKAWEDDPDPFKTKIKIWTFADPVSDSHHHYDPDYHDIGGHRQGDRDRDPTHTRDMDIWIQTPVRRDTDRCSDPVNVVVSVLVSCVVPDDPVSNVVVVVVVVVVPVD

Radius of gyration: 24.4 Å; chains: 1; bounding box: 60×45×70 Å

Organism: NCBI:txid641526

pLDDT: mean 89.69, std 7.91, range [46.06, 97.75]

Secondary structure (DSSP, 8-state):
--HHHHHHHHHHHHHHHHHH--TT-HHHHHHHHHHHHHHHHHHHHTT-S-----HHHHHHHH----TTHHHHHHHHHHHHHHHHHHHHHHS---SSHHHHHHHHHHHHHHTTS-HHHHHHHHHHPPPPTT-SS------SSHHHHHHHHHHHHHHTTSSPPPPPP---HHHHHHHHHHHHHHHHHHHHHHHHH-GGGGGGSTTTTSEEEEEEEE-SSTTEEEEEEEEEE-SS----EEEEEEEESS---TTS-SS---SEEEEEEEEEEETTT--B--TTSHHHHHHHHHHHHHHHS-HHHHHHHHHHHHHHTT-